Protein AF-A0A8S2S950-F1 (afdb_monomer_lite)

Sequence (241 aa):
LAIDCTYKITTNELPLVVFGTSDLHRHFRPIGVCLISTDESAETFKTLFRGIQVNYFEREWLLKLPFWYEGAAMLTPSTNNGLESKNGKIKQNYTMRQKMPISAFLQTAEHLKAFEWLQEIDKSQIAQLNPFTFVVPSNDPKINVFARVQQLNSADWQSFDEFIRWSSSGHLLNCSRFLPPWFCSCRYGLKEHSCMYAIGLMMMWGTRPVPQLIGKRREIGRPKKIKLALQYDQKTELVVF

Structure (mmCIF, N/CA/C/O backbone):
data_AF-A0A8S2S950-F1
#
_entry.id   AF-A0A8S2S950-F1
#
loop_
_atom_site.group_PDB
_atom_site.id
_atom_site.type_symbol
_atom_site.label_atom_id
_atom_site.label_alt_id
_atom_site.label_comp_id
_atom_site.label_asym_id
_atom_site.label_entity_id
_atom_site.label_seq_id
_atom_site.pdbx_PDB_ins_code
_atom_site.Cartn_x
_atom_site.Cartn_y
_atom_site.Cartn_z
_atom_site.occupancy
_atom_site.B_iso_or_equiv
_atom_site.auth_seq_id
_atom_site.auth_comp_id
_atom_site.auth_asym_id
_atom_site.auth_atom_id
_atom_site.pdbx_PDB_model_num
ATOM 1 N N . LEU A 1 1 ? 24.556 7.947 -27.286 1.00 71.00 1 LEU A N 1
ATOM 2 C CA . LEU A 1 1 ? 24.092 6.722 -26.590 1.00 71.00 1 LEU A CA 1
ATOM 3 C C . LEU A 1 1 ? 23.365 7.152 -25.324 1.00 71.00 1 LEU A C 1
ATOM 5 O O . LEU A 1 1 ? 23.937 7.907 -24.554 1.00 71.00 1 LEU A O 1
ATOM 9 N N . ALA A 1 2 ? 22.118 6.732 -25.139 1.00 77.50 2 ALA A N 1
ATOM 10 C CA . ALA A 1 2 ? 21.328 7.011 -23.945 1.00 77.50 2 ALA A CA 1
ATOM 11 C C . ALA A 1 2 ? 20.944 5.692 -23.269 1.00 77.50 2 ALA A C 1
ATOM 13 O O . ALA A 1 2 ? 20.619 4.714 -23.949 1.00 77.50 2 ALA A O 1
ATOM 14 N N . ILE A 1 3 ? 20.995 5.679 -21.939 1.00 79.69 3 ILE A N 1
ATOM 15 C CA . ILE A 1 3 ? 20.783 4.501 -21.098 1.00 79.69 3 ILE A CA 1
ATOM 16 C C . ILE A 1 3 ? 19.862 4.908 -19.958 1.00 79.69 3 ILE A C 1
ATOM 18 O O . ILE A 1 3 ? 20.089 5.929 -19.313 1.00 79.69 3 ILE A O 1
ATOM 22 N N . ASP A 1 4 ? 18.817 4.124 -19.718 1.00 79.88 4 ASP A N 1
ATOM 23 C CA . ASP A 1 4 ? 17.914 4.338 -18.593 1.00 79.88 4 ASP A CA 1
ATOM 24 C C . ASP A 1 4 ? 17.495 2.999 -17.995 1.00 79.88 4 ASP A C 1
ATOM 26 O O . ASP A 1 4 ? 17.262 2.011 -18.698 1.00 79.88 4 ASP A O 1
ATOM 30 N N . CYS A 1 5 ? 17.374 2.987 -16.673 1.00 77.25 5 CYS A N 1
ATOM 31 C CA . CYS A 1 5 ? 16.941 1.828 -15.916 1.00 77.25 5 CYS A CA 1
ATOM 32 C C . CYS A 1 5 ? 15.471 1.999 -15.551 1.00 77.25 5 CYS A C 1
ATOM 34 O O . CYS A 1 5 ? 15.095 2.853 -14.745 1.00 77.25 5 CYS A O 1
ATOM 36 N N . THR A 1 6 ? 14.623 1.121 -16.078 1.00 72.69 6 THR A N 1
ATOM 37 C CA . THR A 1 6 ? 13.260 0.986 -15.589 1.00 72.69 6 THR A CA 1
ATOM 38 C C . THR A 1 6 ? 13.165 -0.099 -14.526 1.00 72.69 6 THR A C 1
ATOM 40 O O . THR A 1 6 ? 13.326 -1.293 -14.765 1.00 72.69 6 THR A O 1
ATOM 43 N N . TYR A 1 7 ? 12.772 0.340 -13.340 1.00 66.44 7 TYR A N 1
ATOM 44 C CA . TYR A 1 7 ? 12.371 -0.514 -12.233 1.00 66.44 7 TYR A CA 1
ATOM 45 C C . TYR A 1 7 ? 10.875 -0.835 -12.338 1.00 66.44 7 TYR A C 1
ATOM 47 O O . TYR A 1 7 ? 10.104 -0.024 -12.868 1.00 66.44 7 TYR A O 1
ATOM 55 N N . LYS A 1 8 ? 10.445 -1.949 -11.724 1.00 62.59 8 LYS A N 1
ATOM 56 C CA . LYS A 1 8 ? 9.032 -2.376 -11.576 1.00 62.59 8 LYS A CA 1
ATOM 57 C C . LYS A 1 8 ? 8.433 -3.138 -12.773 1.00 62.59 8 LYS A C 1
ATOM 59 O O . LYS A 1 8 ? 7.228 -3.022 -12.999 1.00 62.59 8 LYS A O 1
ATOM 64 N N . ILE A 1 9 ? 9.249 -3.857 -13.549 1.00 61.88 9 ILE A N 1
ATOM 65 C CA . ILE A 1 9 ? 8.762 -4.683 -14.673 1.00 61.88 9 ILE A CA 1
ATOM 66 C C . ILE A 1 9 ? 8.718 -6.172 -14.322 1.00 61.88 9 ILE A C 1
ATOM 68 O O . ILE A 1 9 ? 7.778 -6.857 -14.708 1.00 61.88 9 ILE A O 1
ATOM 72 N N . THR A 1 10 ? 9.692 -6.675 -13.567 1.00 60.75 10 THR A N 1
ATOM 73 C CA . THR A 1 10 ? 9.776 -8.097 -13.218 1.00 60.75 10 THR A CA 1
ATOM 74 C C . THR A 1 10 ? 9.170 -8.375 -11.843 1.00 60.75 10 THR A C 1
ATOM 76 O O . THR A 1 10 ? 9.253 -7.542 -10.939 1.00 60.75 10 THR A O 1
ATOM 79 N N . THR A 1 11 ? 8.594 -9.569 -11.665 1.00 58.97 11 THR A N 1
ATOM 80 C CA . THR A 1 11 ? 8.121 -10.078 -10.360 1.00 58.97 11 THR A CA 1
ATOM 81 C C . THR A 1 11 ? 9.250 -10.188 -9.338 1.00 58.97 11 THR A C 1
ATOM 83 O O . THR A 1 11 ? 9.011 -10.067 -8.144 1.00 58.97 11 THR A O 1
ATOM 86 N N . ASN A 1 12 ? 10.482 -10.368 -9.823 1.00 63.06 12 ASN A N 1
ATOM 87 C CA . ASN A 1 12 ? 11.693 -10.505 -9.015 1.00 63.06 12 ASN A CA 1
ATOM 88 C C . ASN A 1 12 ? 12.392 -9.154 -8.765 1.00 63.06 12 ASN A C 1
ATOM 90 O O . ASN A 1 12 ? 13.517 -9.126 -8.280 1.00 63.06 12 ASN A O 1
ATOM 94 N N . GLU A 1 13 ? 11.758 -8.039 -9.146 1.00 67.19 13 GLU A N 1
ATOM 95 C CA . GLU A 1 13 ? 12.242 -6.664 -8.956 1.00 67.19 13 GLU A CA 1
ATOM 96 C C . GLU A 1 13 ? 13.622 -6.328 -9.557 1.00 67.19 13 GLU A C 1
ATOM 98 O O . GLU A 1 13 ? 14.226 -5.309 -9.205 1.00 67.19 13 GLU A O 1
ATOM 103 N N . LEU A 1 14 ? 14.102 -7.133 -10.507 1.00 74.62 14 LEU A N 1
ATOM 104 C CA . LEU A 1 14 ? 15.340 -6.872 -11.236 1.00 74.62 14 LEU A CA 1
ATOM 105 C C . LEU A 1 14 ? 15.207 -5.603 -12.098 1.00 74.62 14 LEU A C 1
ATOM 107 O O . LEU A 1 14 ? 14.198 -5.460 -12.808 1.00 74.62 14 LEU A O 1
ATOM 111 N N . PRO A 1 15 ? 16.196 -4.688 -12.066 1.00 78.25 15 PRO A N 1
ATOM 112 C CA . PRO A 1 15 ? 16.226 -3.534 -12.955 1.00 78.25 15 PRO A CA 1
ATOM 113 C C . PRO A 1 15 ? 16.291 -3.962 -14.426 1.00 78.25 15 PRO A C 1
ATOM 115 O O . PRO A 1 15 ? 17.126 -4.784 -14.808 1.00 78.25 15 PRO A O 1
ATOM 118 N N . LEU A 1 16 ? 15.420 -3.380 -15.255 1.00 81.94 16 LEU A N 1
ATOM 119 C CA . LEU A 1 16 ? 15.483 -3.504 -16.708 1.00 81.94 16 LEU A CA 1
ATOM 120 C C . LEU A 1 16 ? 16.213 -2.287 -17.272 1.00 81.94 16 LEU A C 1
ATOM 122 O O . LEU A 1 16 ? 15.692 -1.173 -17.219 1.00 81.94 16 LEU A O 1
ATOM 126 N N . VAL A 1 17 ? 17.395 -2.499 -17.831 1.00 84.94 17 VAL A N 1
ATOM 127 C CA . VAL A 1 17 ? 18.147 -1.462 -18.535 1.00 84.94 17 VAL A CA 1
ATOM 128 C C . VAL A 1 17 ? 17.703 -1.445 -19.987 1.00 84.94 17 VAL A C 1
ATOM 130 O O . VAL A 1 17 ? 17.683 -2.482 -20.653 1.00 84.94 17 VAL A O 1
ATOM 133 N N . VAL A 1 18 ? 17.362 -0.261 -20.478 1.00 84.31 18 VAL A N 1
ATOM 134 C CA . VAL A 1 18 ? 17.109 -0.003 -21.893 1.00 84.31 18 VAL A CA 1
ATOM 135 C C . VAL A 1 18 ? 18.159 0.986 -22.363 1.00 84.31 18 VAL A C 1
ATOM 137 O O . VAL A 1 18 ? 18.323 2.051 -21.767 1.00 84.31 18 VAL A O 1
ATOM 140 N N . PHE A 1 19 ? 18.862 0.647 -23.439 1.00 84.88 19 PHE A N 1
ATOM 141 C CA . PHE A 1 19 ? 19.834 1.544 -24.044 1.00 84.88 19 PHE A CA 1
ATOM 142 C C . PHE A 1 19 ? 19.676 1.609 -25.554 1.00 84.88 19 PHE A C 1
ATOM 144 O O . PHE A 1 19 ? 19.232 0.670 -26.221 1.00 84.88 19 PHE A O 1
ATOM 151 N N . GLY A 1 20 ? 20.008 2.767 -26.102 1.00 81.25 20 GLY A N 1
ATOM 152 C CA . GLY A 1 20 ? 19.770 3.075 -27.499 1.00 81.25 20 GLY A CA 1
ATOM 153 C C . GLY A 1 20 ? 20.382 4.401 -27.907 1.00 81.25 20 GLY A C 1
ATOM 154 O O . GLY A 1 20 ? 21.024 5.090 -27.115 1.00 81.25 20 GLY A O 1
ATOM 155 N N . THR A 1 21 ? 20.174 4.775 -29.157 1.00 80.56 21 THR A N 1
ATOM 156 C CA . THR A 1 21 ? 20.588 6.078 -29.672 1.00 80.56 21 THR A CA 1
ATOM 157 C C . THR A 1 21 ? 19.424 6.764 -30.364 1.00 80.56 21 THR A C 1
ATOM 159 O O . THR A 1 21 ? 18.455 6.112 -30.743 1.00 80.56 21 THR A O 1
ATOM 162 N N . SER A 1 22 ? 19.500 8.077 -30.515 1.00 76.94 22 SER A N 1
ATOM 163 C CA . SER A 1 22 ? 18.540 8.830 -31.316 1.00 76.94 22 SER A CA 1
ATOM 164 C C . SER A 1 22 ? 19.133 9.068 -32.698 1.00 76.94 22 SER A C 1
ATOM 166 O O . SER A 1 22 ? 20.322 9.355 -32.814 1.00 76.94 22 SER A O 1
ATOM 168 N N . ASP A 1 23 ? 18.318 8.923 -33.738 1.00 75.12 23 ASP A N 1
ATOM 169 C CA . ASP A 1 23 ? 18.710 9.317 -35.092 1.00 75.12 23 ASP A CA 1
ATOM 170 C C . ASP A 1 23 ? 18.525 10.832 -35.317 1.00 75.12 23 ASP A C 1
ATOM 172 O O . ASP A 1 23 ? 17.990 11.552 -34.467 1.00 75.12 23 ASP A O 1
ATOM 176 N N . LEU A 1 24 ? 18.955 11.320 -36.485 1.00 71.56 24 LEU A N 1
ATOM 177 C CA . LEU A 1 24 ? 18.821 12.726 -36.895 1.00 71.56 24 LEU A CA 1
ATOM 178 C C . LEU A 1 24 ? 17.367 13.227 -36.909 1.00 71.56 24 LEU A C 1
ATOM 180 O O . LEU A 1 24 ? 17.119 14.424 -36.779 1.00 71.56 24 LEU A O 1
ATOM 184 N N . HIS A 1 25 ? 16.395 12.320 -37.028 1.00 75.75 25 HIS A N 1
ATOM 185 C CA . HIS A 1 25 ? 14.967 12.633 -36.987 1.00 75.75 25 HIS A CA 1
ATOM 186 C C . HIS A 1 25 ? 14.394 12.598 -35.564 1.00 75.75 25 HIS A C 1
ATOM 188 O O . HIS A 1 25 ? 13.181 12.684 -35.383 1.00 75.75 25 HIS A O 1
ATOM 194 N N . ARG A 1 26 ? 15.255 12.503 -34.540 1.00 71.75 26 ARG A N 1
ATOM 195 C CA . ARG A 1 26 ? 14.891 12.436 -33.117 1.00 71.75 26 ARG A CA 1
ATOM 196 C C . ARG A 1 26 ? 14.080 11.191 -32.763 1.00 71.75 26 ARG A C 1
ATOM 198 O O . ARG A 1 26 ? 13.385 11.165 -31.745 1.00 71.75 26 ARG A O 1
ATOM 205 N N . HIS A 1 27 ? 14.176 10.133 -33.566 1.00 77.50 27 HIS A N 1
ATOM 206 C CA . HIS A 1 27 ? 13.585 8.853 -33.221 1.00 77.50 27 HIS A CA 1
ATOM 207 C C . HIS A 1 27 ? 14.573 8.036 -32.399 1.00 77.50 27 HIS A C 1
ATOM 209 O O . HIS A 1 27 ? 15.674 7.714 -32.845 1.00 77.50 27 HIS A O 1
ATOM 215 N N . PHE A 1 28 ? 14.152 7.660 -31.192 1.00 81.50 28 PHE A N 1
ATOM 216 C CA . PHE A 1 28 ? 14.935 6.767 -30.353 1.00 81.50 28 PHE A CA 1
ATOM 217 C C . PHE A 1 28 ? 14.901 5.338 -30.903 1.00 81.50 28 PHE A C 1
ATOM 219 O O . PHE A 1 28 ? 13.838 4.715 -31.042 1.00 81.50 28 PHE A O 1
ATOM 226 N N . ARG A 1 29 ? 16.088 4.812 -31.182 1.00 81.75 29 ARG A N 1
ATOM 227 C CA . ARG A 1 29 ? 16.353 3.469 -31.669 1.00 81.75 29 ARG A CA 1
ATOM 228 C C . ARG A 1 29 ? 16.953 2.628 -30.537 1.00 81.75 29 ARG A C 1
ATOM 230 O O . ARG A 1 29 ? 18.084 2.892 -30.124 1.00 81.75 29 ARG A O 1
ATOM 237 N N . PRO A 1 30 ? 16.218 1.633 -30.012 1.00 81.38 30 PRO A N 1
ATOM 238 C CA . PRO A 1 30 ? 16.766 0.743 -29.000 1.00 81.38 30 PRO A CA 1
ATOM 239 C C . PRO A 1 30 ? 17.873 -0.113 -29.621 1.00 81.38 30 PRO A C 1
ATOM 241 O O . PRO A 1 30 ? 17.676 -0.715 -30.675 1.00 81.38 30 PRO A O 1
ATOM 244 N N . ILE A 1 31 ? 19.021 -0.158 -28.953 1.00 80.69 31 ILE A N 1
ATOM 245 C CA . ILE A 1 31 ? 20.149 -1.022 -29.314 1.00 80.69 31 ILE A CA 1
ATOM 246 C C . ILE A 1 31 ? 20.058 -2.324 -28.516 1.00 80.69 31 ILE A C 1
ATOM 248 O O . ILE A 1 31 ? 20.340 -3.393 -29.049 1.00 80.69 31 ILE A O 1
ATOM 252 N N . GLY A 1 32 ? 19.613 -2.251 -27.260 1.00 76.88 32 GLY A N 1
ATOM 253 C CA . GLY A 1 32 ? 19.475 -3.423 -26.411 1.00 76.88 32 GLY A CA 1
ATOM 254 C C . GLY A 1 32 ? 18.600 -3.193 -25.188 1.00 76.88 32 GLY A C 1
ATOM 255 O O . GLY A 1 32 ? 18.314 -2.063 -24.780 1.00 76.88 32 GLY A O 1
ATOM 256 N N . VAL A 1 33 ? 18.162 -4.313 -24.620 1.00 81.38 33 VAL A N 1
ATOM 257 C CA . VAL A 1 33 ? 17.427 -4.390 -23.360 1.00 81.38 33 VAL A CA 1
ATOM 258 C C . VAL A 1 33 ? 18.011 -5.545 -22.558 1.00 81.38 33 VAL A C 1
ATOM 260 O O . VAL A 1 33 ? 18.193 -6.634 -23.100 1.00 81.38 33 VAL 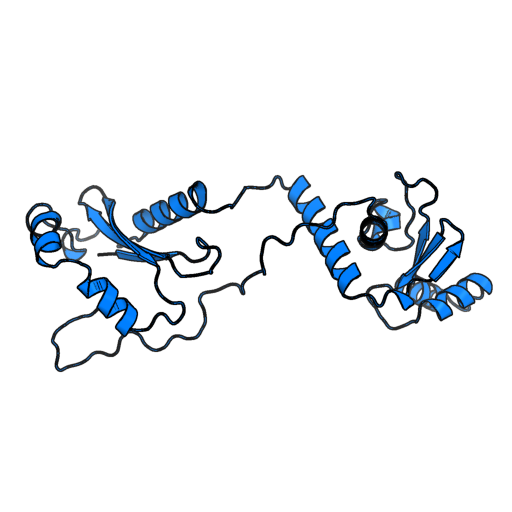A O 1
ATOM 263 N N . CYS A 1 34 ? 18.288 -5.335 -21.276 1.00 82.19 34 CYS A N 1
ATOM 264 C CA . CYS A 1 34 ? 18.803 -6.390 -20.408 1.00 82.19 34 CYS A CA 1
ATOM 265 C C . CYS A 1 34 ? 18.303 -6.248 -18.973 1.00 82.19 34 CYS A C 1
ATOM 267 O O . CYS A 1 34 ? 18.043 -5.148 -18.486 1.00 82.19 34 CYS A O 1
ATOM 269 N N . LEU A 1 35 ? 18.197 -7.381 -18.285 1.00 80.44 35 LEU A N 1
ATOM 270 C CA . LEU A 1 35 ? 17.989 -7.420 -16.845 1.00 80.44 35 LEU A CA 1
ATOM 271 C C . LEU A 1 35 ? 19.351 -7.439 -16.161 1.00 80.44 35 LEU A C 1
ATOM 273 O O . LEU A 1 35 ? 20.212 -8.232 -16.538 1.00 80.44 35 LEU A O 1
ATOM 277 N N . ILE A 1 36 ? 19.532 -6.579 -15.167 1.00 79.75 36 ILE A N 1
ATOM 278 C CA . ILE A 1 36 ? 20.748 -6.550 -14.352 1.00 79.75 36 ILE A CA 1
ATOM 279 C C . ILE A 1 36 ? 20.436 -6.938 -12.909 1.00 79.75 36 ILE A C 1
ATOM 281 O O . ILE A 1 36 ? 19.277 -6.956 -12.489 1.00 79.75 36 ILE A O 1
ATOM 285 N N . SER A 1 37 ? 21.469 -7.279 -12.148 1.00 76.31 37 SER A N 1
ATOM 286 C CA . SER A 1 37 ? 21.355 -7.509 -10.712 1.00 76.31 37 SER A CA 1
ATOM 287 C C . SER A 1 37 ? 21.052 -6.207 -9.962 1.00 76.31 37 SER A C 1
ATOM 289 O O . SER A 1 37 ? 21.338 -5.099 -10.418 1.00 76.31 37 SER A O 1
ATOM 291 N N . THR A 1 38 ? 20.432 -6.331 -8.787 1.00 71.06 38 THR A N 1
ATOM 292 C CA . THR A 1 38 ? 19.960 -5.190 -7.981 1.00 71.06 38 THR A CA 1
ATOM 293 C C . THR A 1 38 ? 21.075 -4.353 -7.351 1.00 71.06 38 THR A C 1
ATOM 295 O O . THR A 1 38 ? 20.791 -3.302 -6.783 1.00 71.06 38 THR A O 1
ATOM 298 N N . ASP A 1 39 ? 22.318 -4.833 -7.373 1.00 73.88 39 ASP A N 1
ATOM 299 C CA . ASP A 1 39 ? 23.489 -4.145 -6.825 1.00 73.88 39 ASP A CA 1
ATOM 300 C C . ASP A 1 39 ? 24.042 -3.055 -7.755 1.00 73.88 39 ASP A C 1
ATOM 302 O O . AS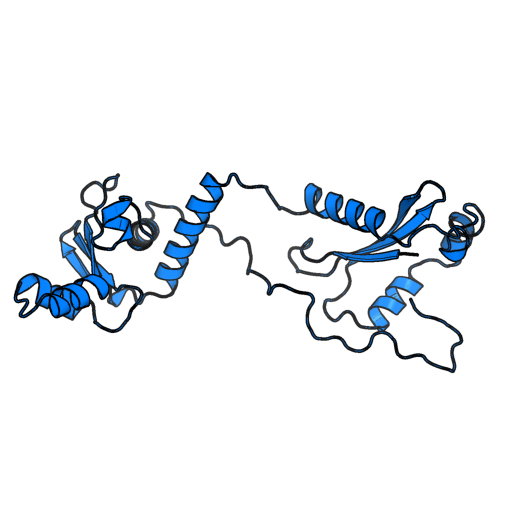P A 1 39 ? 24.827 -2.236 -7.281 1.00 73.88 39 ASP A O 1
ATOM 306 N N . GLU A 1 40 ? 23.633 -3.034 -9.034 1.00 74.44 40 GLU A N 1
ATOM 307 C CA . GLU A 1 40 ? 24.014 -2.023 -10.038 1.00 74.44 40 GLU A CA 1
ATOM 308 C C . GLU A 1 40 ? 25.522 -1.707 -10.034 1.00 74.44 40 GLU A C 1
ATOM 310 O O . GLU A 1 40 ? 25.949 -0.558 -10.161 1.00 74.44 40 GLU A O 1
ATOM 315 N N . SER A 1 41 ? 26.353 -2.733 -9.841 1.00 79.12 41 SER A N 1
ATOM 316 C CA . SER A 1 41 ? 27.798 -2.560 -9.730 1.00 79.12 41 SER A CA 1
ATOM 317 C C . SER A 1 41 ? 28.435 -2.188 -11.070 1.00 79.12 41 SER A C 1
ATOM 319 O O . SER A 1 41 ? 27.962 -2.577 -12.138 1.00 79.12 41 SER A O 1
ATOM 321 N N . ALA A 1 42 ? 29.568 -1.480 -11.023 1.00 76.31 42 ALA A N 1
ATOM 322 C CA . ALA A 1 42 ? 30.322 -1.117 -12.225 1.00 76.31 42 ALA A CA 1
ATOM 323 C C . ALA A 1 42 ? 30.686 -2.344 -13.087 1.00 76.31 42 ALA A C 1
ATOM 325 O O . ALA A 1 42 ? 30.672 -2.258 -14.310 1.00 76.31 42 ALA A O 1
ATOM 326 N N . GLU A 1 43 ? 30.952 -3.504 -12.476 1.00 76.88 43 GLU A N 1
ATOM 327 C CA . GLU A 1 43 ? 31.235 -4.745 -13.212 1.00 76.88 43 GLU A CA 1
ATOM 328 C C . GLU A 1 43 ? 30.013 -5.276 -13.978 1.00 76.88 43 GLU A C 1
ATOM 330 O O . GLU A 1 43 ? 30.145 -5.816 -15.079 1.00 76.88 43 GLU A O 1
ATOM 335 N N . THR A 1 44 ? 28.810 -5.055 -13.443 1.00 77.38 44 THR A N 1
ATOM 336 C CA . THR A 1 44 ? 27.552 -5.409 -14.110 1.00 77.38 44 THR A CA 1
ATOM 337 C C . THR A 1 44 ? 27.370 -4.587 -15.384 1.00 77.38 44 THR A C 1
ATOM 339 O O . THR A 1 44 ? 27.097 -5.143 -16.449 1.00 77.38 44 THR A O 1
ATOM 342 N N . PHE A 1 45 ? 27.613 -3.275 -15.310 1.00 77.94 45 PHE A N 1
ATOM 343 C CA . PHE A 1 45 ? 27.585 -2.406 -16.488 1.00 77.94 45 PHE A CA 1
ATOM 344 C C . PHE A 1 45 ? 28.722 -2.720 -17.466 1.00 77.94 45 PHE A C 1
ATOM 346 O O . PHE A 1 45 ? 28.478 -2.801 -18.666 1.00 77.94 45 PHE A O 1
ATOM 353 N N . LYS A 1 46 ? 29.942 -3.007 -16.993 1.00 78.31 46 LYS A N 1
ATOM 354 C CA . LYS A 1 46 ? 31.045 -3.462 -17.862 1.00 78.31 46 LYS A CA 1
ATOM 355 C C . LYS A 1 46 ? 30.680 -4.726 -18.634 1.00 78.31 46 LYS A C 1
ATOM 357 O O . LYS A 1 46 ? 30.962 -4.815 -19.825 1.00 78.31 46 LYS A O 1
ATOM 362 N N . THR A 1 47 ? 30.037 -5.689 -17.981 1.00 78.62 47 THR A N 1
ATOM 363 C CA . THR A 1 47 ? 29.575 -6.924 -18.629 1.00 78.62 47 THR A CA 1
ATOM 364 C C . THR A 1 47 ? 28.490 -6.639 -19.666 1.00 78.62 47 THR A C 1
ATOM 366 O O . THR A 1 47 ? 28.559 -7.159 -20.778 1.00 78.62 47 THR A O 1
ATOM 369 N N . LEU A 1 48 ? 27.539 -5.757 -19.347 1.00 77.88 48 LEU A N 1
ATOM 370 C CA . LEU A 1 48 ? 26.521 -5.280 -20.287 1.00 77.88 48 LEU A CA 1
ATOM 371 C C . LEU A 1 48 ? 27.164 -4.657 -21.531 1.00 77.88 48 LEU A C 1
ATOM 373 O O . LEU A 1 48 ? 26.831 -5.045 -22.650 1.00 77.88 48 LEU A O 1
ATOM 377 N N . PHE A 1 49 ? 28.122 -3.747 -21.349 1.00 74.31 49 PHE A N 1
ATOM 378 C CA . PHE A 1 49 ? 28.809 -3.086 -22.457 1.00 74.31 49 PHE A CA 1
ATOM 379 C C . PHE A 1 49 ? 29.698 -4.037 -23.260 1.00 74.31 49 PHE A C 1
ATOM 381 O O . PHE A 1 49 ? 29.738 -3.921 -24.479 1.00 74.31 49 PHE A O 1
ATOM 388 N N . ARG A 1 50 ? 30.341 -5.028 -22.627 1.00 75.44 50 ARG A N 1
ATOM 389 C CA . ARG A 1 50 ? 31.046 -6.112 -23.341 1.00 75.44 50 ARG A CA 1
ATOM 390 C C . ARG A 1 50 ? 30.103 -6.941 -24.215 1.00 75.44 50 ARG A C 1
ATOM 392 O O . ARG A 1 50 ? 30.521 -7.444 -25.252 1.00 75.44 50 ARG A O 1
ATOM 399 N N . GLY A 1 51 ? 28.845 -7.089 -23.797 1.00 70.69 51 GLY A N 1
ATOM 400 C CA . GLY A 1 51 ? 27.805 -7.761 -24.574 1.00 70.69 51 GLY A CA 1
ATOM 401 C C . GLY A 1 51 ? 27.375 -6.987 -25.823 1.00 70.69 51 GLY A C 1
ATOM 402 O O . GLY A 1 51 ? 26.855 -7.588 -26.764 1.00 70.69 51 GLY A O 1
ATOM 403 N N . ILE A 1 52 ? 27.626 -5.674 -25.876 1.00 72.69 52 ILE A N 1
ATOM 404 C CA . ILE A 1 52 ? 27.492 -4.900 -27.108 1.00 72.69 52 ILE A CA 1
ATOM 405 C C . ILE A 1 52 ? 28.653 -5.308 -28.009 1.00 72.69 52 ILE A C 1
ATOM 407 O O . ILE A 1 52 ? 29.789 -4.879 -27.822 1.00 72.69 52 ILE A O 1
ATOM 411 N N . GLN A 1 53 ? 28.374 -6.161 -28.994 1.00 70.94 53 GLN A N 1
ATOM 412 C CA . GLN A 1 53 ? 29.372 -6.530 -29.989 1.00 70.94 53 GLN A CA 1
ATOM 413 C C . GLN A 1 53 ? 29.843 -5.267 -30.712 1.00 70.94 53 GLN A C 1
ATOM 415 O O . GLN A 1 53 ? 29.114 -4.718 -31.539 1.00 70.94 53 GLN A O 1
ATOM 420 N N . VAL A 1 54 ? 31.063 -4.821 -30.406 1.00 68.94 54 VAL A N 1
ATOM 421 C CA . VAL A 1 54 ? 31.657 -3.591 -30.953 1.00 68.94 54 VAL A CA 1
ATOM 422 C C . VAL A 1 54 ? 31.593 -3.595 -32.478 1.00 68.94 54 VAL A C 1
ATOM 424 O O . VAL A 1 54 ? 31.144 -2.621 -33.066 1.00 68.94 54 VAL A O 1
ATOM 427 N N . ASN A 1 55 ? 31.882 -4.737 -33.107 1.00 70.38 55 ASN A N 1
ATOM 428 C CA . ASN A 1 55 ? 31.817 -4.898 -34.562 1.00 70.38 55 ASN A CA 1
ATOM 429 C C . ASN A 1 55 ? 30.396 -4.738 -35.129 1.00 70.38 55 ASN A C 1
ATOM 431 O O . ASN A 1 55 ? 30.219 -4.203 -36.220 1.00 70.38 55 ASN A O 1
ATOM 435 N N . TYR A 1 56 ? 29.367 -5.209 -34.417 1.00 73.94 56 TYR A N 1
ATOM 436 C CA . TYR A 1 56 ? 27.976 -4.996 -34.828 1.00 73.94 56 TYR A CA 1
ATOM 437 C C . TYR A 1 56 ? 27.583 -3.531 -34.642 1.00 73.94 56 TYR A C 1
ATOM 439 O O . TYR A 1 56 ? 26.979 -2.934 -35.531 1.00 73.94 56 TYR A O 1
ATOM 447 N N . PHE A 1 57 ? 27.957 -2.940 -33.504 1.00 74.12 57 PHE A N 1
ATOM 448 C CA . PHE A 1 57 ? 27.668 -1.542 -33.219 1.00 74.12 57 PHE A CA 1
ATOM 449 C C . PHE A 1 57 ? 28.325 -0.613 -34.244 1.00 74.12 57 PHE A C 1
ATOM 451 O O . PHE A 1 57 ? 27.668 0.258 -34.804 1.00 74.12 57 PHE A O 1
ATOM 458 N N . GLU A 1 58 ? 29.589 -0.856 -34.564 1.00 73.25 58 GLU A N 1
ATOM 459 C CA . GLU A 1 58 ? 30.319 -0.139 -35.598 1.00 73.25 58 GLU A CA 1
ATOM 460 C C . GLU A 1 58 ? 29.639 -0.269 -36.962 1.00 73.25 58 GLU A C 1
ATOM 462 O O . GLU A 1 58 ? 29.284 0.736 -37.577 1.00 73.25 58 GLU A O 1
ATOM 467 N N . ARG A 1 59 ? 29.366 -1.499 -37.409 1.00 77.19 59 ARG A N 1
ATOM 468 C CA . ARG A 1 59 ? 28.764 -1.739 -38.727 1.00 77.19 59 ARG A CA 1
ATOM 469 C C . ARG A 1 59 ? 27.373 -1.144 -38.887 1.00 77.19 59 ARG A C 1
ATOM 471 O O . ARG A 1 59 ? 27.060 -0.638 -39.960 1.00 77.19 59 ARG A O 1
ATOM 478 N N . GLU A 1 60 ? 26.529 -1.236 -37.867 1.00 75.94 60 GLU A N 1
ATOM 479 C CA . GLU A 1 60 ? 25.126 -0.829 -37.975 1.00 75.94 60 GLU A CA 1
ATOM 480 C C . GLU A 1 60 ? 24.883 0.616 -37.545 1.00 75.94 60 GLU A C 1
ATOM 482 O O . GLU A 1 60 ? 24.012 1.276 -38.105 1.00 75.94 60 GLU A O 1
ATOM 487 N N . TRP A 1 61 ? 25.646 1.127 -36.578 1.00 71.75 61 TRP A N 1
ATOM 488 C CA . TRP A 1 61 ? 25.380 2.430 -35.967 1.00 71.75 61 TRP A CA 1
ATOM 489 C C . TRP A 1 61 ? 26.459 3.465 -36.252 1.00 71.75 61 TRP A C 1
ATOM 491 O O . TRP A 1 61 ? 26.106 4.624 -36.424 1.00 71.75 61 TRP A O 1
ATOM 501 N N . LEU A 1 62 ? 27.741 3.093 -36.350 1.00 72.44 62 LEU A N 1
ATOM 502 C CA . LEU A 1 62 ? 28.788 4.061 -36.709 1.00 72.44 62 LEU A CA 1
ATOM 503 C C . LEU A 1 62 ? 28.851 4.284 -38.223 1.00 72.44 62 LEU A C 1
ATOM 505 O O . LEU A 1 62 ? 28.896 5.426 -38.673 1.00 72.44 62 LEU A O 1
ATOM 509 N N . LEU A 1 63 ? 28.827 3.200 -39.007 1.00 77.31 63 LEU A N 1
ATOM 510 C CA . LEU A 1 63 ? 29.034 3.263 -40.457 1.00 77.31 63 LEU A CA 1
ATOM 511 C C . LEU A 1 63 ? 27.758 3.594 -41.242 1.00 77.31 63 LEU A C 1
ATOM 513 O O . LEU A 1 63 ? 27.821 4.351 -42.207 1.00 77.31 63 LEU A O 1
ATOM 517 N N . LYS A 1 64 ? 26.595 3.048 -40.855 1.00 77.56 64 LYS A N 1
ATOM 518 C CA . LYS A 1 64 ? 25.326 3.301 -41.572 1.00 77.56 64 LYS A CA 1
ATOM 519 C C . LYS A 1 64 ? 24.586 4.549 -41.095 1.00 77.56 64 LYS A C 1
ATOM 521 O O . LYS A 1 64 ? 23.788 5.098 -41.850 1.00 77.56 64 LYS A O 1
ATOM 526 N N . LEU A 1 65 ? 24.807 4.970 -39.850 1.00 70.56 65 LEU A N 1
ATOM 527 C CA . LEU A 1 65 ? 24.096 6.080 -39.214 1.00 70.56 65 LEU A CA 1
ATOM 528 C C . LEU A 1 65 ? 25.102 7.136 -38.729 1.00 70.56 65 LEU A C 1
ATOM 530 O O . LEU A 1 65 ? 25.382 7.229 -37.531 1.00 70.56 65 LEU A O 1
ATOM 534 N N . PRO A 1 66 ? 25.665 7.949 -39.644 1.00 66.88 66 PRO A N 1
ATOM 535 C CA . PRO A 1 66 ? 26.528 9.051 -39.239 1.00 66.88 66 PRO A CA 1
ATOM 536 C C . PRO A 1 66 ? 25.756 10.005 -38.315 1.00 66.88 66 PRO A C 1
ATOM 538 O O . PRO A 1 66 ? 24.530 10.095 -38.392 1.00 66.88 66 PRO A O 1
ATOM 541 N N . PHE A 1 67 ? 26.480 10.730 -37.454 1.00 72.31 67 PHE A N 1
ATOM 542 C CA . PHE A 1 67 ? 25.918 11.744 -36.543 1.00 72.31 67 PHE A CA 1
ATOM 543 C C . PHE A 1 67 ? 25.116 11.203 -35.341 1.00 72.31 67 PHE A C 1
ATOM 545 O O . PHE A 1 67 ? 24.242 11.876 -34.804 1.00 72.31 67 PHE A O 1
ATOM 552 N N . TRP A 1 68 ? 25.444 10.000 -34.868 1.00 66.50 68 TRP A N 1
ATOM 553 C CA . TRP A 1 68 ? 24.828 9.363 -33.692 1.00 66.50 68 TRP A CA 1
ATOM 554 C C . TRP A 1 68 ? 25.219 9.987 -32.329 1.00 66.50 68 TRP A C 1
ATOM 556 O O . TRP A 1 68 ? 24.701 9.563 -31.290 1.00 66.50 68 TRP A O 1
ATOM 566 N N . TYR A 1 69 ? 26.156 10.941 -32.305 1.00 70.19 69 TYR A N 1
ATOM 567 C CA . TYR A 1 69 ? 26.655 11.602 -31.094 1.00 70.19 69 TYR A CA 1
ATOM 568 C C . TYR A 1 69 ? 26.071 13.011 -30.940 1.00 70.19 69 TYR A C 1
ATOM 570 O O . TYR A 1 69 ? 25.768 13.687 -31.919 1.00 70.19 69 TYR A O 1
ATOM 578 N N . GLU A 1 70 ? 25.942 13.475 -29.697 1.00 66.50 70 GLU A N 1
ATOM 579 C CA . GLU A 1 70 ? 25.228 14.716 -29.366 1.00 66.50 70 GLU A CA 1
ATOM 580 C C . GLU A 1 70 ? 25.810 15.956 -30.063 1.00 66.50 70 GLU A C 1
ATOM 582 O O . GLU A 1 70 ? 25.071 16.783 -30.594 1.00 66.50 70 GLU A O 1
ATOM 587 N N . GLY A 1 71 ? 27.140 16.032 -30.158 1.00 71.50 71 GLY A N 1
ATOM 588 C CA . GLY A 1 71 ? 27.842 17.127 -30.833 1.00 71.50 71 GLY A CA 1
ATOM 589 C C . GLY A 1 71 ? 27.552 17.253 -32.333 1.00 71.50 71 GLY A C 1
ATOM 590 O O . GLY A 1 71 ? 27.861 18.287 -32.920 1.00 71.50 71 GLY A O 1
ATOM 591 N N . ALA A 1 72 ? 26.946 16.246 -32.965 1.00 74.62 72 ALA A N 1
ATOM 592 C CA . ALA A 1 72 ? 26.545 16.333 -34.362 1.00 74.62 72 ALA A CA 1
ATOM 593 C C . ALA A 1 72 ? 25.278 17.177 -34.583 1.00 74.62 72 ALA A C 1
ATOM 595 O O . ALA A 1 72 ? 25.034 17.637 -35.696 1.00 74.62 72 ALA A O 1
ATOM 596 N N . ALA A 1 73 ? 24.487 17.412 -33.532 1.00 71.25 73 ALA A N 1
ATOM 597 C CA . ALA A 1 73 ? 23.281 18.233 -33.567 1.00 71.25 73 ALA A CA 1
ATOM 598 C C . ALA A 1 73 ? 23.467 19.496 -32.709 1.00 71.25 73 ALA A C 1
ATOM 600 O O . ALA A 1 73 ? 22.769 19.697 -31.712 1.00 71.25 73 ALA A O 1
ATOM 601 N N . MET A 1 74 ? 24.418 20.357 -33.095 1.00 73.25 74 MET A N 1
ATOM 602 C CA . MET A 1 74 ? 24.666 21.624 -32.395 1.00 73.25 74 MET A CA 1
ATOM 603 C C . MET A 1 74 ? 23.373 22.438 -32.240 1.00 73.25 74 MET A C 1
ATOM 605 O O . MET A 1 74 ? 22.541 22.480 -33.145 1.00 73.25 74 MET A O 1
ATOM 609 N N . LEU A 1 75 ? 23.215 23.088 -31.082 1.00 76.69 75 LEU A N 1
ATOM 610 C CA . LEU A 1 75 ? 22.040 23.892 -30.700 1.00 76.69 75 LEU A CA 1
ATOM 611 C C . LEU A 1 75 ? 20.743 23.095 -30.470 1.00 76.69 75 LEU A C 1
ATOM 613 O O . LEU A 1 75 ? 19.698 23.687 -30.197 1.00 76.69 75 LEU A O 1
ATOM 617 N N . THR A 1 76 ? 20.787 21.764 -30.537 1.00 67.94 76 THR A N 1
ATOM 618 C CA . THR A 1 76 ? 19.657 20.919 -30.135 1.00 67.94 76 THR A CA 1
ATOM 619 C C . THR A 1 76 ? 19.802 20.544 -28.659 1.00 67.94 76 THR A C 1
ATOM 621 O O . THR A 1 76 ? 20.884 20.128 -28.250 1.00 67.94 76 THR A O 1
ATOM 624 N N . PRO A 1 77 ? 18.745 20.663 -27.833 1.00 70.75 77 PRO A N 1
ATOM 625 C CA . PRO A 1 77 ? 18.819 20.236 -26.443 1.00 70.75 77 PRO A CA 1
ATOM 626 C C . PRO A 1 77 ? 18.985 18.715 -26.358 1.00 70.75 77 PRO A C 1
ATOM 628 O O . PRO A 1 77 ? 18.249 17.964 -27.006 1.00 70.75 77 PRO A O 1
ATOM 631 N N . SER A 1 78 ? 19.911 18.263 -25.514 1.00 72.56 78 SER A N 1
ATOM 632 C CA . SER A 1 78 ? 19.988 16.860 -25.110 1.00 72.56 78 SER A CA 1
ATOM 633 C C . SER A 1 78 ? 18.720 16.502 -24.345 1.00 72.56 78 SER A C 1
ATOM 635 O O . SER A 1 78 ? 18.439 17.075 -23.292 1.00 72.56 78 SER A O 1
ATOM 637 N N . THR A 1 79 ? 17.908 15.595 -24.890 1.00 73.19 79 THR A N 1
ATOM 638 C CA . THR A 1 79 ? 16.684 15.136 -24.221 1.00 73.19 79 THR A CA 1
ATOM 639 C C . THR A 1 79 ? 16.630 13.619 -24.195 1.00 73.19 79 THR A C 1
ATOM 641 O O . THR A 1 79 ? 16.950 12.939 -25.171 1.00 73.19 79 THR A O 1
ATOM 644 N N . ASN A 1 80 ? 16.167 13.076 -23.077 1.00 77.12 80 ASN A N 1
ATOM 645 C CA . ASN A 1 80 ? 15.916 11.651 -22.886 1.00 77.12 80 ASN A CA 1
ATOM 646 C C . ASN A 1 80 ? 14.475 11.248 -23.270 1.00 77.12 80 ASN A C 1
ATOM 648 O O . ASN A 1 80 ? 14.110 10.082 -23.134 1.00 77.12 80 ASN A O 1
ATOM 652 N N . ASN A 1 81 ? 13.668 12.175 -23.800 1.00 81.12 81 ASN A N 1
ATOM 653 C CA . ASN A 1 81 ? 12.239 11.997 -24.088 1.00 81.12 81 ASN A CA 1
ATOM 654 C C . ASN A 1 81 ? 11.920 10.723 -24.891 1.00 81.12 81 ASN A C 1
ATOM 656 O O . ASN A 1 81 ? 10.931 10.038 -24.626 1.00 81.12 81 ASN A O 1
ATOM 660 N N . GLY A 1 82 ? 12.750 10.384 -25.883 1.00 79.38 82 GLY A N 1
ATOM 661 C CA . GLY A 1 82 ? 12.552 9.184 -26.701 1.00 79.38 82 GLY A CA 1
ATOM 662 C C . GLY A 1 82 ? 12.740 7.880 -25.914 1.00 79.38 82 GLY A C 1
ATOM 663 O O . GLY A 1 82 ? 11.960 6.937 -26.074 1.00 79.38 82 GLY A O 1
ATOM 664 N N . LEU A 1 83 ? 13.726 7.855 -25.017 1.00 81.19 83 LEU A N 1
ATOM 665 C CA . LEU A 1 83 ? 13.993 6.745 -24.106 1.00 81.19 83 LEU A CA 1
ATOM 666 C C . LEU A 1 83 ? 12.903 6.642 -23.030 1.00 81.19 83 LEU A C 1
ATOM 668 O O . LEU A 1 83 ? 12.360 5.559 -22.806 1.00 81.19 83 LEU A O 1
ATOM 672 N N . GLU A 1 84 ? 12.488 7.770 -22.449 1.00 80.00 84 GLU A N 1
ATOM 673 C CA . GLU A 1 84 ? 11.378 7.826 -21.491 1.00 80.00 84 GLU A CA 1
ATOM 674 C C . GLU A 1 84 ? 10.059 7.347 -22.108 1.00 80.00 84 GLU A C 1
ATOM 676 O O . GLU A 1 84 ? 9.331 6.568 -21.491 1.00 80.00 84 GLU A O 1
ATOM 681 N N . SER A 1 85 ? 9.770 7.744 -23.351 1.00 82.94 85 SER A N 1
ATOM 682 C CA . SER A 1 85 ? 8.585 7.305 -24.094 1.00 82.94 85 SER A CA 1
ATOM 683 C C . SER A 1 85 ? 8.587 5.790 -24.327 1.00 82.94 85 SER A C 1
ATOM 685 O O . SER A 1 85 ? 7.566 5.124 -24.117 1.00 82.94 85 SER A O 1
ATOM 687 N N . LYS A 1 86 ? 9.736 5.203 -24.697 1.00 82.56 86 LYS A N 1
ATOM 688 C CA . LYS A 1 86 ? 9.872 3.742 -24.825 1.00 82.56 86 LYS A CA 1
ATOM 689 C C . LYS A 1 86 ? 9.708 3.036 -23.487 1.00 82.56 86 LYS A C 1
ATOM 691 O O . LYS A 1 86 ? 8.936 2.080 -23.418 1.00 82.56 86 LYS A O 1
ATOM 696 N N . ASN A 1 87 ? 10.327 3.542 -22.425 1.00 81.19 87 ASN A N 1
ATOM 697 C CA . ASN A 1 87 ? 10.129 3.026 -21.073 1.00 81.19 87 ASN A CA 1
ATOM 698 C C . ASN A 1 87 ? 8.663 3.136 -20.634 1.00 81.19 87 ASN A C 1
ATOM 700 O O . ASN A 1 87 ? 8.140 2.227 -19.991 1.00 81.19 87 ASN A O 1
ATOM 704 N N . GLY A 1 88 ? 7.964 4.198 -21.032 1.00 79.69 88 GLY A N 1
ATOM 705 C CA . GLY A 1 88 ? 6.525 4.368 -20.851 1.00 79.69 88 GLY A CA 1
ATOM 706 C C . GLY A 1 88 ? 5.709 3.277 -21.544 1.00 79.69 88 GLY A C 1
ATOM 707 O O . GLY A 1 88 ? 4.880 2.644 -20.895 1.00 79.69 88 GLY A O 1
ATOM 708 N N . LYS A 1 89 ? 5.982 2.995 -22.825 1.00 83.31 89 LYS A N 1
ATOM 709 C CA . LYS A 1 89 ? 5.325 1.905 -23.573 1.00 83.31 89 LYS A CA 1
ATOM 710 C C . LYS A 1 89 ? 5.608 0.535 -22.964 1.00 83.31 89 LYS A C 1
ATOM 712 O O . LYS A 1 89 ? 4.697 -0.280 -22.869 1.00 83.31 89 LYS A O 1
ATOM 717 N N . ILE A 1 90 ? 6.838 0.294 -22.503 1.00 78.06 90 ILE A N 1
ATOM 718 C CA . ILE A 1 90 ? 7.180 -0.959 -21.823 1.00 78.06 90 ILE A CA 1
ATOM 719 C C . ILE A 1 90 ? 6.365 -1.097 -20.533 1.00 78.06 90 ILE A C 1
ATOM 721 O O . ILE A 1 90 ? 5.744 -2.130 -20.298 1.00 78.06 90 ILE A O 1
ATOM 725 N N . LYS A 1 91 ? 6.295 -0.027 -19.733 1.00 75.06 91 LYS A N 1
ATOM 726 C CA . LYS A 1 91 ? 5.475 0.018 -18.516 1.00 75.06 91 LYS A CA 1
ATOM 727 C C . LYS A 1 91 ? 3.992 -0.215 -18.822 1.00 75.06 91 LYS A C 1
ATOM 729 O O . LYS A 1 91 ? 3.341 -0.942 -18.090 1.00 75.06 91 LYS A O 1
ATOM 734 N N . GLN A 1 92 ? 3.447 0.376 -19.878 1.00 73.50 92 GLN A N 1
ATOM 735 C CA . GLN A 1 92 ? 2.026 0.231 -20.215 1.00 73.50 92 GLN A CA 1
ATOM 736 C C . GLN A 1 92 ? 1.672 -1.168 -20.730 1.00 73.50 92 GLN A C 1
ATOM 738 O O . GLN A 1 92 ? 0.639 -1.702 -20.346 1.00 73.50 92 GLN A O 1
ATOM 743 N N . ASN A 1 93 ? 2.525 -1.753 -21.572 1.00 77.75 93 ASN A N 1
ATOM 744 C CA . ASN A 1 93 ? 2.192 -2.983 -22.293 1.00 77.75 93 ASN A CA 1
ATOM 745 C C . ASN A 1 93 ? 2.673 -4.254 -21.586 1.00 77.75 93 ASN A C 1
ATOM 747 O O . ASN A 1 93 ? 2.090 -5.314 -21.783 1.00 77.75 93 ASN A O 1
ATOM 751 N N . TYR A 1 94 ? 3.742 -4.163 -20.790 1.00 71.56 94 TYR A N 1
ATOM 752 C CA . TYR A 1 94 ? 4.426 -5.329 -20.219 1.00 71.56 94 TYR A CA 1
ATOM 753 C C . TYR A 1 94 ? 4.530 -5.291 -18.696 1.00 71.56 94 TYR A C 1
ATOM 755 O O . TYR A 1 94 ? 5.201 -6.132 -18.104 1.00 71.56 94 TYR A O 1
ATOM 763 N N . THR A 1 95 ? 3.868 -4.339 -18.038 1.00 64.62 95 THR A N 1
ATOM 764 C CA . THR A 1 95 ? 3.644 -4.432 -16.592 1.00 64.62 95 THR A CA 1
ATOM 765 C C . THR A 1 95 ? 2.165 -4.623 -16.342 1.00 64.62 95 THR A C 1
ATOM 767 O O . THR A 1 95 ? 1.342 -4.045 -17.046 1.00 64.62 95 THR A O 1
ATOM 770 N N . MET A 1 96 ? 1.811 -5.396 -15.314 1.00 59.69 96 MET A N 1
ATOM 771 C CA . MET A 1 96 ? 0.419 -5.578 -14.877 1.00 59.69 96 MET A CA 1
ATOM 772 C C . MET A 1 96 ? -0.165 -4.304 -14.225 1.00 59.69 96 MET A C 1
ATOM 774 O O . MET A 1 96 ? -0.957 -4.369 -13.289 1.00 59.69 96 MET A O 1
ATOM 778 N N . ARG A 1 97 ? 0.246 -3.113 -14.681 1.00 63.41 97 ARG A N 1
ATOM 779 C CA . ARG A 1 97 ? -0.286 -1.828 -14.233 1.00 63.41 97 ARG A CA 1
ATOM 780 C C . ARG A 1 97 ? -1.568 -1.529 -14.984 1.00 63.41 97 ARG A C 1
ATOM 782 O O . ARG A 1 97 ? -1.545 -1.086 -16.127 1.00 63.41 97 ARG A O 1
ATOM 789 N N . GLN A 1 98 ? -2.684 -1.698 -14.298 1.00 62.66 98 GLN A N 1
ATOM 790 C CA . GLN A 1 98 ? -3.977 -1.252 -14.789 1.00 62.66 98 GLN A CA 1
ATOM 791 C C . GLN A 1 98 ? -4.297 0.130 -14.218 1.00 62.66 98 GLN A C 1
ATOM 793 O O . GLN A 1 98 ? -4.045 0.410 -13.044 1.00 62.66 98 GLN A O 1
ATOM 798 N N . LYS A 1 99 ? -4.842 1.020 -15.056 1.00 71.19 99 LYS A N 1
ATOM 799 C CA . LYS A 1 99 ? -5.459 2.254 -14.562 1.00 71.19 99 LYS A CA 1
ATOM 800 C C . LYS A 1 99 ? -6.759 1.875 -13.867 1.00 71.19 99 LYS A C 1
ATOM 802 O O . LYS A 1 99 ? -7.597 1.205 -14.461 1.00 71.19 99 LYS A O 1
ATOM 807 N N . MET A 1 100 ? -6.923 2.328 -12.633 1.00 76.69 100 MET A N 1
ATOM 808 C CA . MET A 1 100 ? -8.137 2.102 -11.862 1.00 76.69 100 MET A CA 1
ATOM 809 C C . MET A 1 100 ? -8.988 3.380 -11.862 1.00 76.69 100 MET A C 1
ATOM 811 O O . MET A 1 100 ? -8.432 4.461 -11.639 1.00 76.69 100 MET A O 1
ATOM 815 N N . PRO A 1 101 ? -10.310 3.298 -12.104 1.00 88.38 101 PRO A N 1
ATOM 816 C CA . PRO A 1 101 ? -11.216 4.420 -11.873 1.00 88.38 101 PRO A CA 1
ATOM 817 C C . PRO A 1 101 ? -11.091 4.933 -10.436 1.00 88.38 101 PRO A C 1
ATOM 819 O O . PRO A 1 101 ? -10.902 4.142 -9.513 1.00 88.38 101 PRO A O 1
ATOM 822 N N . ILE A 1 102 ? -11.234 6.244 -10.225 1.00 81.25 102 ILE A N 1
ATOM 823 C CA . ILE A 1 102 ? -11.049 6.846 -8.895 1.00 81.25 102 ILE A CA 1
ATOM 824 C C . ILE A 1 102 ? -11.984 6.242 -7.838 1.00 81.25 102 ILE A C 1
ATOM 826 O O . ILE A 1 102 ? -11.562 5.999 -6.713 1.00 81.25 102 ILE A O 1
ATOM 830 N N . SER A 1 103 ? -13.224 5.917 -8.209 1.00 82.69 103 S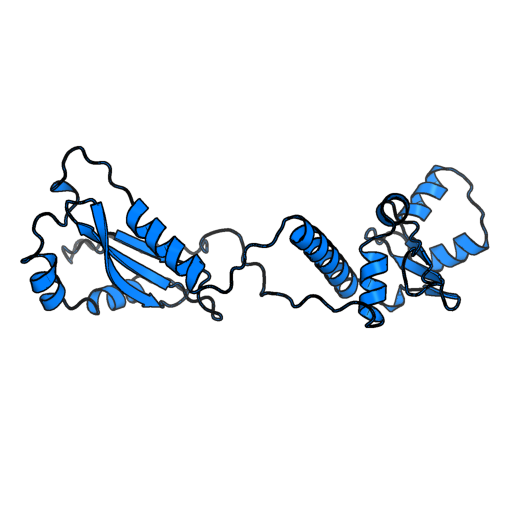ER A N 1
ATOM 831 C CA . SER A 1 103 ? -14.192 5.264 -7.323 1.00 82.69 103 SER A CA 1
ATOM 832 C C . SER A 1 103 ? -13.732 3.871 -6.887 1.00 82.69 103 SER A C 1
ATOM 834 O O . SER A 1 103 ? -13.760 3.556 -5.700 1.00 82.69 103 SER A O 1
ATOM 836 N N . ALA A 1 104 ? -13.245 3.060 -7.828 1.00 82.00 104 ALA A N 1
ATOM 837 C CA . ALA A 1 104 ? -12.686 1.743 -7.538 1.00 82.00 104 ALA A CA 1
ATOM 838 C C . ALA A 1 104 ? -11.406 1.843 -6.690 1.00 82.00 104 ALA A C 1
ATOM 840 O O . ALA A 1 104 ? -11.194 1.027 -5.792 1.00 82.00 104 ALA A O 1
ATOM 841 N N . PHE A 1 105 ? -10.584 2.873 -6.920 1.00 83.19 105 PHE A N 1
ATOM 842 C CA . PHE A 1 105 ? -9.401 3.143 -6.104 1.00 83.19 105 PHE A CA 1
ATOM 843 C C . PHE A 1 105 ? -9.772 3.460 -4.654 1.00 83.19 105 PHE A C 1
ATOM 845 O O . PHE A 1 105 ? -9.185 2.876 -3.749 1.00 83.19 105 PHE A O 1
ATOM 852 N N . LEU A 1 106 ? -10.760 4.331 -4.425 1.00 84.06 106 LEU A N 1
ATOM 853 C CA . LEU A 1 106 ? -11.212 4.684 -3.076 1.00 84.06 106 LEU A CA 1
ATOM 854 C C . LEU A 1 106 ? -11.761 3.461 -2.327 1.00 84.06 106 LEU A C 1
ATOM 856 O O . LEU A 1 106 ? -11.339 3.205 -1.202 1.00 84.06 106 LEU A O 1
ATOM 860 N N . GLN A 1 107 ? -12.595 2.645 -2.981 1.00 83.56 107 GLN A N 1
ATOM 861 C CA . GLN A 1 107 ? -13.100 1.393 -2.400 1.00 83.56 107 GLN A CA 1
ATOM 862 C C . GLN A 1 107 ? -11.969 0.413 -2.062 1.00 83.56 107 GLN A C 1
ATOM 864 O O . GLN A 1 107 ? -11.941 -0.175 -0.982 1.00 83.56 107 GLN A O 1
ATOM 869 N N . THR A 1 108 ? -11.000 0.260 -2.969 1.00 84.75 108 THR A N 1
ATOM 870 C CA . THR A 1 108 ? -9.833 -0.603 -2.743 1.00 84.75 108 THR A CA 1
ATOM 871 C C . THR A 1 108 ? -8.981 -0.084 -1.588 1.00 84.75 108 THR A C 1
ATOM 873 O O . THR A 1 108 ? -8.543 -0.868 -0.753 1.00 84.75 108 THR A O 1
ATOM 876 N N . ALA A 1 109 ? -8.770 1.230 -1.496 1.00 84.94 109 ALA A N 1
ATOM 877 C CA . ALA A 1 109 ? -8.015 1.849 -0.413 1.00 84.94 109 ALA A CA 1
ATOM 878 C C . ALA A 1 109 ? -8.702 1.661 0.950 1.00 84.94 109 ALA A C 1
ATOM 880 O O . ALA A 1 109 ? -8.026 1.384 1.938 1.00 84.94 109 ALA A O 1
ATOM 881 N N . GLU A 1 110 ? -10.031 1.762 1.014 1.00 85.50 110 GLU A N 1
ATOM 882 C CA . GLU A 1 110 ? -10.799 1.448 2.225 1.00 85.50 110 GLU A CA 1
ATOM 883 C C . GLU A 1 110 ? -10.676 -0.023 2.622 1.00 85.50 110 GLU A C 1
ATOM 885 O O . GLU A 1 110 ? -10.429 -0.325 3.789 1.00 85.50 110 GLU A O 1
ATOM 890 N N . HIS A 1 111 ? -10.794 -0.938 1.657 1.00 88.25 111 HIS A N 1
ATOM 891 C CA . HIS A 1 111 ? -10.603 -2.367 1.892 1.00 88.25 111 HIS A CA 1
ATOM 892 C C . HIS A 1 111 ? -9.182 -2.685 2.379 1.00 88.25 111 HIS A C 1
ATOM 894 O O . HIS A 1 111 ? -9.020 -3.501 3.281 1.00 88.25 111 HIS A O 1
ATOM 900 N N . LEU A 1 112 ? -8.156 -2.035 1.823 1.00 88.75 112 LEU A N 1
ATOM 901 C CA . LEU A 1 112 ? -6.772 -2.205 2.269 1.00 88.75 112 LEU A CA 1
ATOM 902 C C . LEU A 1 112 ? -6.578 -1.706 3.702 1.00 88.75 112 LEU A C 1
ATOM 904 O O . LEU A 1 112 ? -6.016 -2.439 4.505 1.00 88.75 112 LEU A O 1
ATOM 908 N N . LYS A 1 113 ? -7.117 -0.534 4.060 1.00 89.31 113 LYS A N 1
ATOM 909 C CA . LYS A 1 113 ? -7.084 -0.038 5.449 1.00 89.31 113 LYS A CA 1
ATOM 910 C C . LYS A 1 113 ? -7.795 -0.976 6.422 1.00 89.31 113 LYS A C 1
ATOM 912 O O . LYS A 1 113 ? -7.318 -1.199 7.527 1.00 89.31 113 LYS A O 1
ATOM 917 N N . ALA A 1 114 ? -8.942 -1.521 6.018 1.00 90.94 114 ALA A N 1
ATOM 918 C CA . ALA A 1 114 ? -9.674 -2.505 6.809 1.00 90.94 114 ALA A CA 1
ATOM 919 C C . ALA A 1 114 ? -8.869 -3.793 7.009 1.00 90.94 114 ALA A C 1
ATOM 921 O O . ALA A 1 114 ? -8.864 -4.358 8.100 1.00 90.94 114 ALA A O 1
ATOM 922 N N . PHE A 1 115 ? -8.173 -4.235 5.962 1.00 90.62 115 PHE A N 1
ATOM 923 C CA . PHE A 1 115 ? -7.298 -5.392 6.025 1.00 90.62 115 PHE A CA 1
ATOM 924 C C . PHE A 1 115 ? -6.072 -5.143 6.911 1.00 90.62 115 PHE A C 1
ATOM 926 O O . PHE A 1 115 ? -5.770 -5.987 7.744 1.00 90.62 115 PHE A O 1
ATOM 933 N N . GLU A 1 116 ? -5.408 -3.991 6.785 1.00 89.56 116 GLU A N 1
ATOM 934 C CA . GLU A 1 116 ? -4.296 -3.573 7.654 1.00 89.56 116 GLU A CA 1
ATOM 935 C C . GLU A 1 116 ? -4.727 -3.555 9.124 1.00 89.56 116 GLU A C 1
ATOM 937 O O . GLU A 1 116 ? -4.114 -4.225 9.951 1.00 89.56 116 GLU A O 1
ATOM 942 N N . TRP A 1 117 ? -5.853 -2.904 9.430 1.00 89.56 117 TRP A N 1
ATOM 943 C CA . TRP A 1 117 ? -6.435 -2.915 10.772 1.00 89.56 117 TRP A CA 1
ATOM 944 C C . TRP A 1 117 ? -6.688 -4.342 11.285 1.00 89.56 117 TRP A C 1
ATOM 946 O O . TRP A 1 117 ? -6.356 -4.653 12.425 1.00 89.56 117 TRP A O 1
ATOM 956 N N . LEU A 1 118 ? -7.221 -5.234 10.440 1.00 89.50 118 LEU A N 1
ATOM 957 C CA . LEU A 1 118 ? -7.472 -6.635 10.799 1.00 89.50 118 LEU A CA 1
ATOM 958 C C . LEU A 1 118 ? -6.181 -7.438 11.058 1.00 89.50 118 LEU A C 1
ATOM 960 O O . LEU A 1 118 ? -6.225 -8.427 11.789 1.00 89.50 118 LEU A O 1
ATOM 964 N N . GLN A 1 119 ? -5.053 -7.055 10.452 1.00 88.50 119 GLN A N 1
ATOM 965 C CA . GLN A 1 119 ? -3.747 -7.673 10.712 1.00 88.50 119 GLN A CA 1
ATOM 966 C C . GLN A 1 119 ? -3.110 -7.163 12.010 1.00 88.50 119 GLN A C 1
ATOM 968 O O . GLN A 1 119 ? -2.415 -7.923 12.680 1.00 88.50 119 GLN A O 1
ATOM 973 N N . GLU A 1 120 ? -3.327 -5.893 12.354 1.00 88.38 120 GLU A N 1
ATOM 974 C CA . GLU A 1 120 ? -2.726 -5.251 13.530 1.00 88.38 120 GLU A CA 1
ATOM 975 C C . GLU A 1 120 ? -3.508 -5.506 14.823 1.00 88.38 120 GLU A C 1
ATOM 977 O O . GLU A 1 120 ? -2.931 -5.515 15.911 1.00 88.38 120 GLU A O 1
ATOM 982 N N . ILE A 1 121 ? -4.821 -5.710 14.722 1.00 88.06 121 ILE A N 1
ATOM 983 C CA . ILE A 1 121 ? -5.680 -5.922 15.882 1.00 88.06 121 ILE A CA 1
ATOM 984 C C . ILE A 1 121 ? -5.428 -7.280 16.549 1.00 88.06 121 ILE A C 1
ATOM 986 O O . ILE A 1 121 ? -5.458 -8.339 15.918 1.00 88.06 121 ILE A O 1
ATOM 990 N N . ASP A 1 122 ? -5.303 -7.264 17.876 1.00 87.81 122 ASP A N 1
ATOM 991 C CA . ASP A 1 122 ? -5.484 -8.471 18.673 1.00 87.81 122 ASP A CA 1
ATOM 992 C C . ASP A 1 122 ? -6.968 -8.865 18.673 1.00 87.81 122 ASP A C 1
ATOM 994 O O . ASP A 1 122 ? -7.811 -8.204 19.279 1.00 87.81 122 ASP A O 1
ATOM 998 N N . LYS A 1 123 ? -7.298 -9.970 17.997 1.00 87.62 123 LYS A N 1
ATOM 999 C CA . LYS A 1 123 ? -8.674 -10.477 17.876 1.00 87.62 123 LYS A CA 1
ATOM 1000 C C . LYS A 1 123 ? -9.320 -10.792 19.229 1.00 87.62 123 LYS A C 1
ATOM 1002 O O . LYS A 1 123 ? -10.545 -10.779 19.309 1.00 87.62 123 LYS A O 1
ATOM 1007 N N . SER A 1 124 ? -8.532 -11.031 20.283 1.00 86.00 124 SER A N 1
ATOM 1008 C CA . SER A 1 124 ? -9.047 -11.192 21.651 1.00 86.00 124 SER A CA 1
ATOM 1009 C C . SER A 1 124 ? -9.722 -9.919 22.183 1.00 86.00 124 SER A C 1
ATOM 1011 O O . SER A 1 124 ? -10.577 -9.987 23.062 1.00 86.00 124 SER A O 1
ATOM 1013 N N . GLN A 1 125 ? -9.380 -8.762 21.609 1.00 87.06 125 GLN A N 1
ATOM 1014 C CA . GLN A 1 125 ? -9.962 -7.461 21.924 1.00 87.06 125 GLN A CA 1
ATOM 1015 C C . GLN A 1 125 ? -11.274 -7.201 21.174 1.00 87.06 125 GLN A C 1
ATOM 1017 O O . GLN A 1 125 ? -11.812 -6.108 21.275 1.00 87.06 125 GLN A O 1
ATOM 1022 N N . ILE A 1 126 ? -11.818 -8.151 20.410 1.00 90.31 126 ILE A N 1
ATOM 1023 C CA . ILE A 1 126 ? -13.153 -8.013 19.815 1.00 90.31 126 ILE A CA 1
ATOM 1024 C C . ILE A 1 126 ? -14.160 -8.664 20.762 1.00 90.31 126 ILE A C 1
ATOM 1026 O O . ILE A 1 126 ? -14.215 -9.886 20.875 1.00 90.31 126 ILE A O 1
ATOM 1030 N N . ALA A 1 127 ? -14.979 -7.853 21.432 1.00 91.31 127 ALA A N 1
ATOM 1031 C CA . ALA A 1 127 ? -16.008 -8.358 22.335 1.00 91.31 127 ALA A CA 1
ATOM 1032 C C . ALA A 1 127 ? -17.355 -8.458 21.619 1.00 91.31 127 ALA A C 1
ATOM 1034 O O . ALA A 1 127 ? -17.857 -7.482 21.065 1.00 91.31 127 ALA A O 1
ATOM 1035 N N . GLN A 1 128 ? -17.976 -9.630 21.666 1.00 91.31 128 GLN A N 1
ATOM 1036 C CA . GLN A 1 128 ? -19.333 -9.824 21.175 1.00 91.31 128 GLN A CA 1
ATOM 1037 C C . GLN A 1 128 ? -20.334 -9.573 22.308 1.00 91.31 128 GLN A C 1
ATOM 1039 O O . GLN A 1 128 ? -20.264 -10.218 23.350 1.00 91.31 128 GLN A O 1
ATOM 1044 N N . LEU A 1 129 ? -21.269 -8.642 22.106 1.00 89.31 129 LEU A N 1
ATOM 1045 C CA . LEU A 1 129 ? -22.334 -8.348 23.073 1.00 89.31 129 LEU A CA 1
ATOM 1046 C C . LEU A 1 129 ? -23.573 -9.211 22.837 1.00 89.31 129 LEU A C 1
ATOM 1048 O O . LEU A 1 129 ? -24.253 -9.608 23.776 1.00 89.31 129 LEU A O 1
ATOM 1052 N N . ASN A 1 130 ? -23.891 -9.471 21.571 1.00 88.19 130 ASN A N 1
ATOM 1053 C CA . ASN A 1 130 ? -24.987 -10.339 21.150 1.00 88.19 130 ASN A CA 1
ATOM 1054 C C . ASN A 1 130 ? -24.675 -10.892 19.739 1.00 88.19 130 ASN A C 1
ATOM 1056 O O . ASN A 1 130 ? -23.642 -10.523 19.172 1.00 88.19 130 ASN A O 1
ATOM 1060 N N . PRO A 1 131 ? -25.523 -11.749 19.133 1.00 88.19 131 PRO A N 1
ATOM 1061 C CA . PRO A 1 131 ? -25.235 -12.359 17.829 1.00 88.19 131 PRO A CA 1
ATOM 1062 C C . PRO A 1 131 ? -24.865 -11.370 16.715 1.00 88.19 131 PRO A C 1
ATOM 1064 O O . PRO A 1 131 ? -24.172 -11.742 15.773 1.00 88.19 131 PRO A O 1
ATOM 1067 N N . PHE A 1 132 ? -25.286 -10.110 16.837 1.00 87.81 132 PHE A N 1
ATOM 1068 C CA . PHE A 1 132 ? -25.123 -9.089 15.811 1.00 87.81 132 PHE A CA 1
ATOM 1069 C C . PHE A 1 132 ? -24.372 -7.841 16.269 1.00 87.81 132 PHE A C 1
ATOM 1071 O O . PHE A 1 132 ? -24.056 -7.005 15.428 1.00 87.81 132 PHE A O 1
ATOM 1078 N N . THR A 1 133 ? -24.090 -7.685 17.560 1.00 90.06 133 THR A N 1
ATOM 1079 C CA . THR A 1 133 ? -23.461 -6.486 18.112 1.00 90.06 133 THR A CA 1
ATOM 1080 C C . THR A 1 133 ? -22.088 -6.811 18.679 1.00 90.06 133 THR A C 1
ATOM 1082 O O . THR A 1 133 ? -21.945 -7.696 19.522 1.00 90.06 133 THR A O 1
ATOM 1085 N N . PHE A 1 134 ? -21.095 -6.035 18.261 1.00 91.75 134 PHE A N 1
ATOM 1086 C CA . PHE A 1 134 ? -19.689 -6.198 18.608 1.00 91.75 134 PHE A CA 1
ATOM 1087 C C . PHE A 1 134 ? -19.120 -4.877 19.118 1.00 91.75 134 PHE A C 1
ATOM 1089 O O . PHE A 1 134 ? -19.527 -3.804 18.677 1.00 91.75 134 PHE A O 1
ATOM 1096 N N . VAL A 1 135 ? -18.152 -4.949 20.018 1.00 92.31 135 VAL A N 1
ATOM 1097 C CA . VAL A 1 135 ? -17.287 -3.831 20.382 1.00 92.31 135 VAL A CA 1
ATOM 1098 C C . VAL A 1 135 ? -15.903 -4.143 19.845 1.00 92.31 135 VAL A C 1
ATOM 1100 O O . VAL A 1 135 ? -15.348 -5.208 20.114 1.00 92.31 135 VAL A O 1
ATOM 1103 N N . VAL A 1 136 ? -15.364 -3.217 19.063 1.00 91.88 136 VAL A N 1
ATOM 1104 C CA . VAL A 1 136 ? -14.022 -3.316 18.488 1.00 91.88 136 VAL A CA 1
ATOM 1105 C C . VAL A 1 136 ? -13.148 -2.185 19.025 1.00 91.88 136 VAL A C 1
ATOM 1107 O O . VAL A 1 136 ? -13.670 -1.098 19.305 1.00 91.88 136 VAL A O 1
ATOM 1110 N N . PRO A 1 137 ? -11.832 -2.395 19.162 1.00 90.06 137 PRO A N 1
ATOM 1111 C CA . PRO A 1 137 ? -10.925 -1.337 19.565 1.00 90.06 137 PRO A CA 1
ATOM 1112 C C . PRO A 1 137 ? -10.817 -0.300 18.446 1.00 90.06 137 PRO A C 1
ATOM 1114 O O . PRO A 1 137 ? -10.911 -0.622 17.255 1.00 90.06 137 PRO A O 1
ATOM 1117 N N . SER A 1 138 ? -10.631 0.959 18.833 1.00 85.75 138 SER A N 1
ATOM 1118 C CA . SER A 1 138 ? -10.221 1.981 17.878 1.00 85.75 138 SER A CA 1
ATOM 1119 C C . SER A 1 138 ? -8.723 1.866 17.575 1.00 85.75 138 SER A C 1
ATOM 1121 O O . SER A 1 138 ? -8.008 1.063 18.172 1.00 85.75 138 SER A O 1
ATOM 1123 N N . ASN A 1 139 ? -8.226 2.705 16.666 1.00 76.00 139 ASN A N 1
ATOM 1124 C CA . ASN A 1 139 ? -6.785 2.834 16.431 1.00 76.00 139 ASN A CA 1
ATOM 1125 C C . ASN A 1 139 ? -6.019 3.473 17.610 1.00 76.00 139 ASN A C 1
ATOM 1127 O O . ASN A 1 139 ? -4.794 3.537 17.554 1.00 76.00 139 ASN A O 1
ATOM 1131 N N . ASP A 1 140 ? -6.702 3.987 18.641 1.00 71.12 140 ASP A N 1
ATOM 1132 C CA . ASP A 1 140 ? -6.065 4.543 19.838 1.00 71.12 140 ASP A CA 1
ATOM 1133 C C . ASP A 1 140 ? -6.150 3.519 20.992 1.00 71.12 140 ASP A C 1
ATOM 1135 O O . ASP A 1 140 ? -7.212 3.365 21.602 1.00 71.12 140 ASP A O 1
ATOM 1139 N N . PRO A 1 141 ? -5.054 2.810 21.327 1.00 62.06 141 PRO A N 1
ATOM 1140 C CA . PRO A 1 141 ? -5.061 1.662 22.240 1.00 62.06 141 PRO A CA 1
ATOM 1141 C C . PRO A 1 141 ? -5.222 2.037 23.725 1.00 62.06 141 PRO A C 1
ATOM 1143 O O . PRO A 1 141 ? -4.982 1.216 24.609 1.00 62.06 141 PRO A O 1
ATOM 1146 N N . LYS A 1 142 ? -5.610 3.277 24.040 1.00 66.88 142 LYS A N 1
ATOM 1147 C CA . LYS A 1 142 ? -5.662 3.790 25.418 1.00 66.88 142 LYS A CA 1
ATOM 1148 C C . LYS A 1 142 ? -6.685 3.098 26.312 1.00 66.88 142 LYS A C 1
ATOM 1150 O O . LYS A 1 142 ? -6.573 3.228 27.530 1.00 66.88 142 LYS A O 1
ATOM 1155 N N . ILE A 1 143 ? -7.697 2.429 25.755 1.00 68.38 143 ILE A N 1
ATOM 1156 C CA . ILE A 1 143 ? -8.713 1.740 26.557 1.00 68.38 143 ILE A CA 1
ATOM 1157 C C . ILE A 1 143 ? -9.013 0.358 25.981 1.00 68.38 143 ILE A C 1
ATOM 1159 O O . ILE A 1 143 ? -9.342 0.213 24.807 1.00 68.38 143 ILE A O 1
ATOM 1163 N N . ASN A 1 144 ? -8.937 -0.649 26.850 1.00 79.69 144 ASN A N 1
ATOM 1164 C CA . ASN A 1 144 ? -9.304 -2.026 26.548 1.00 79.69 144 ASN A CA 1
ATOM 1165 C C . ASN A 1 144 ? -10.817 -2.139 26.266 1.00 79.69 144 ASN A C 1
ATOM 1167 O O . ASN A 1 144 ? -11.649 -1.529 26.946 1.00 79.69 144 ASN A O 1
ATOM 1171 N N . VAL A 1 145 ? -11.180 -2.959 25.282 1.00 84.88 145 VAL A N 1
ATOM 1172 C CA . VAL A 1 145 ? -12.566 -3.190 24.861 1.00 84.88 145 VAL A CA 1
ATOM 1173 C C . VAL A 1 145 ? -13.455 -3.730 25.983 1.00 84.88 145 VAL A C 1
ATOM 1175 O O . VAL A 1 145 ? -14.602 -3.304 26.089 1.00 84.88 145 VAL A O 1
ATOM 1178 N N . PHE A 1 146 ? -12.948 -4.567 26.887 1.00 85.44 146 PHE A N 1
ATOM 1179 C CA . PHE A 1 146 ? -13.727 -5.051 28.033 1.00 85.44 146 PHE A CA 1
ATOM 1180 C C . PHE A 1 146 ? -14.128 -3.923 28.989 1.00 85.44 146 PHE A C 1
ATOM 1182 O O . PHE A 1 146 ? -15.260 -3.903 29.470 1.00 85.44 146 PHE A O 1
ATOM 1189 N N . ALA A 1 147 ? -13.248 -2.940 29.202 1.00 85.62 147 ALA A N 1
ATOM 1190 C CA . ALA A 1 147 ? -13.579 -1.760 29.996 1.00 85.62 147 ALA A CA 1
ATOM 1191 C C . ALA A 1 147 ? -14.680 -0.934 29.311 1.00 85.62 147 ALA A C 1
ATOM 1193 O O . ALA A 1 147 ? -15.590 -0.440 29.972 1.00 85.62 147 ALA A O 1
ATOM 1194 N N . ARG A 1 148 ? -14.658 -0.855 27.971 1.00 86.94 148 ARG A N 1
ATOM 1195 C CA . ARG A 1 148 ? -15.732 -0.221 27.194 1.00 86.94 148 ARG A CA 1
ATOM 1196 C C . ARG A 1 148 ? -17.055 -0.973 27.329 1.00 86.94 148 ARG A C 1
ATOM 1198 O O . ARG A 1 148 ? -18.087 -0.327 27.456 1.00 86.94 148 ARG A O 1
ATOM 1205 N N . VAL A 1 149 ? -17.044 -2.306 27.328 1.00 87.81 149 VAL A N 1
ATOM 1206 C CA . VAL A 1 149 ? -18.255 -3.116 27.550 1.00 87.81 149 VAL A CA 1
ATOM 1207 C C . VAL A 1 149 ? -18.839 -2.870 28.942 1.00 87.81 149 VAL A C 1
ATOM 1209 O O . VAL A 1 149 ? -20.034 -2.619 29.061 1.00 87.81 149 VAL A O 1
ATOM 1212 N N . GLN A 1 150 ? -18.007 -2.899 29.986 1.00 87.12 150 GLN A N 1
ATOM 1213 C CA . GLN A 1 150 ? -18.447 -2.615 31.357 1.00 87.12 150 GLN A CA 1
ATOM 1214 C C . GLN A 1 150 ? -19.063 -1.222 31.470 1.00 87.12 150 GLN A C 1
ATOM 1216 O O . GLN A 1 150 ? -20.138 -1.066 32.041 1.00 87.12 150 GLN A O 1
ATOM 1221 N N . GLN A 1 151 ? -18.416 -0.232 30.861 1.00 85.88 151 GLN A N 1
ATOM 1222 C CA . GLN A 1 151 ? -18.894 1.139 30.852 1.00 85.88 151 GLN A CA 1
ATOM 1223 C C . GLN A 1 151 ? -20.227 1.287 30.088 1.00 85.88 151 GLN A C 1
ATOM 1225 O O . GLN A 1 151 ? -21.128 1.979 30.552 1.00 85.88 151 GLN A O 1
ATOM 1230 N N . LEU A 1 152 ? -20.401 0.604 28.951 1.00 85.06 152 LEU A N 1
ATOM 1231 C CA . LEU A 1 152 ? -21.677 0.596 28.224 1.00 85.06 152 LEU A CA 1
ATOM 1232 C C . LEU A 1 152 ? -22.822 0.008 29.062 1.00 85.06 152 LEU A C 1
ATOM 1234 O O . LEU A 1 152 ? -23.958 0.449 28.913 1.00 85.06 152 LEU A O 1
ATOM 1238 N N . ASN A 1 153 ? -22.524 -0.960 29.934 1.00 85.44 153 ASN A N 1
ATOM 1239 C CA . ASN A 1 153 ? -23.511 -1.559 30.830 1.00 85.44 153 ASN A CA 1
ATOM 1240 C C . ASN A 1 153 ? -23.857 -0.660 32.024 1.00 85.44 153 ASN A C 1
ATOM 1242 O O . ASN A 1 153 ? -25.007 -0.672 32.452 1.00 85.44 153 ASN A O 1
ATOM 1246 N N . SER A 1 154 ? -22.894 0.094 32.571 1.00 86.31 154 SER A N 1
ATOM 1247 C CA . SER A 1 154 ? -23.177 1.028 33.671 1.00 86.31 154 SER A CA 1
ATOM 1248 C C . SER A 1 154 ? -23.886 2.293 33.191 1.00 86.31 154 SER A C 1
ATOM 1250 O O . SER A 1 154 ? -24.682 2.852 33.932 1.00 86.31 154 SER A O 1
ATOM 1252 N N . ALA A 1 155 ? -23.619 2.733 31.954 1.00 79.12 155 ALA A N 1
ATOM 1253 C CA . ALA A 1 155 ? -24.131 3.978 31.371 1.00 79.12 155 ALA A CA 1
ATOM 1254 C C . ALA A 1 155 ? -23.838 5.245 32.205 1.00 79.12 155 ALA A C 1
ATOM 1256 O O . ALA A 1 155 ? -24.439 6.295 31.973 1.00 79.12 155 ALA A O 1
ATOM 1257 N N . ASP A 1 156 ? -22.869 5.161 33.117 1.00 81.06 156 ASP A N 1
ATOM 1258 C CA . ASP A 1 156 ? -22.453 6.255 33.984 1.00 81.06 156 ASP A CA 1
ATOM 1259 C C . ASP A 1 156 ? -21.351 7.061 33.294 1.00 81.06 156 ASP A C 1
ATOM 1261 O O . ASP A 1 156 ? -20.207 6.616 33.184 1.00 81.06 156 ASP A O 1
ATOM 1265 N N . TRP A 1 157 ? -21.699 8.251 32.808 1.00 83.81 157 TRP A N 1
ATOM 1266 C CA . TRP A 1 157 ? -20.745 9.255 32.331 1.00 83.81 157 TRP A CA 1
ATOM 1267 C C . TRP A 1 157 ? -20.835 10.450 33.273 1.00 83.81 157 TRP A C 1
ATOM 1269 O O . TRP A 1 157 ? -21.909 11.029 33.431 1.00 83.81 157 TRP A O 1
ATOM 1279 N N . GLN A 1 158 ? -19.716 10.838 33.879 1.00 87.75 158 GLN A N 1
ATOM 1280 C CA . GLN A 1 158 ? -19.662 11.974 34.800 1.00 87.75 158 GLN A CA 1
ATOM 1281 C C . GLN A 1 158 ? -19.458 13.302 34.055 1.00 87.75 158 GLN A C 1
ATOM 1283 O O . GLN A 1 158 ? -19.725 14.372 34.598 1.00 87.75 158 GLN A O 1
ATOM 1288 N N . SER A 1 159 ? -18.978 13.258 32.804 1.00 91.31 159 SER A N 1
ATOM 1289 C CA . SER A 1 159 ? -18.762 14.448 31.972 1.00 91.31 159 SER A CA 1
ATOM 1290 C C . SER A 1 159 ? -18.839 14.165 30.467 1.00 91.31 159 SER A C 1
ATOM 1292 O O . SER A 1 159 ? -18.730 13.025 30.008 1.00 91.31 159 SER A O 1
ATOM 1294 N N . PHE A 1 160 ? -18.978 15.232 29.675 1.00 87.75 160 PHE A N 1
ATOM 1295 C CA . PHE A 1 160 ? -18.915 15.152 28.214 1.00 87.75 160 PHE A CA 1
ATOM 1296 C C . PHE A 1 160 ? -17.531 14.714 27.710 1.00 87.75 160 PHE A C 1
ATOM 1298 O O . PHE A 1 160 ? -17.442 13.924 26.773 1.00 87.75 160 PHE A O 1
ATOM 1305 N N . ASP A 1 161 ? -16.450 15.157 28.355 1.00 88.44 161 ASP A N 1
ATOM 1306 C CA . ASP A 1 161 ? -15.087 14.753 27.986 1.00 88.44 161 ASP A CA 1
ATOM 1307 C C . ASP A 1 161 ? -14.862 13.257 28.210 1.00 88.44 161 ASP A C 1
ATOM 1309 O O . ASP A 1 161 ? -14.240 12.578 27.389 1.00 88.44 161 ASP A O 1
ATOM 1313 N N . GLU A 1 162 ? -15.426 12.717 29.292 1.00 85.88 162 GLU A N 1
ATOM 1314 C CA . GLU A 1 162 ? -15.437 11.282 29.541 1.00 85.88 162 GLU A CA 1
ATOM 1315 C C . GLU A 1 162 ? -16.205 10.539 28.439 1.00 85.88 162 GLU A C 1
ATOM 1317 O O . GLU A 1 162 ? -15.686 9.575 27.870 1.00 85.88 162 GLU A O 1
ATOM 1322 N N . PHE A 1 163 ? -17.390 11.023 28.058 1.00 85.50 163 PHE A N 1
ATOM 1323 C CA . PHE A 1 163 ? -18.141 10.473 26.929 1.00 85.50 163 PHE A CA 1
ATOM 1324 C C . PHE A 1 163 ? -17.321 10.476 25.625 1.00 85.50 163 PHE A C 1
ATOM 1326 O O . PHE A 1 163 ? -17.236 9.446 24.947 1.00 85.50 163 PHE A O 1
ATOM 1333 N N . ILE A 1 164 ? -16.659 11.588 25.284 1.00 84.06 164 ILE A N 1
ATOM 1334 C CA . ILE A 1 164 ? -15.822 11.696 24.080 1.00 84.06 164 ILE A CA 1
ATOM 1335 C C . ILE A 1 164 ? -14.643 10.719 24.138 1.00 84.06 164 ILE A C 1
ATOM 1337 O O . ILE A 1 164 ? -14.381 10.008 23.158 1.00 84.06 164 ILE A O 1
ATOM 1341 N N . ARG A 1 165 ? -13.975 10.611 25.289 1.00 84.50 165 ARG A N 1
ATOM 1342 C CA . ARG A 1 165 ? -12.879 9.659 25.502 1.00 84.50 165 ARG A CA 1
ATOM 1343 C C . ARG A 1 165 ? -13.334 8.222 25.248 1.00 84.50 165 ARG A C 1
ATOM 1345 O O . ARG A 1 165 ? -12.691 7.512 24.481 1.00 84.50 165 ARG A O 1
ATOM 1352 N N . TRP A 1 166 ? -14.465 7.809 25.813 1.00 83.25 166 TRP A N 1
ATOM 1353 C CA . TRP A 1 166 ? -14.997 6.459 25.612 1.00 83.25 166 TRP A CA 1
ATOM 1354 C C . TRP A 1 166 ? -15.513 6.212 24.188 1.00 83.25 166 TRP A C 1
ATOM 1356 O O . TRP A 1 166 ? -15.381 5.110 23.655 1.00 83.25 166 TRP A O 1
ATOM 1366 N N . SER A 1 167 ? -16.086 7.229 23.540 1.00 80.75 167 SER A N 1
ATOM 1367 C CA . SER A 1 167 ? -16.573 7.127 22.156 1.00 80.75 167 SER A CA 1
ATOM 1368 C C . SER A 1 167 ? -15.447 6.922 21.133 1.00 80.75 167 SER A C 1
ATOM 1370 O O . SER A 1 167 ? -15.653 6.298 20.088 1.00 80.75 167 SER A O 1
ATOM 1372 N N . SER A 1 168 ? -14.251 7.429 21.445 1.00 81.56 168 SER A N 1
ATOM 1373 C CA . SER A 1 168 ? -13.071 7.375 20.580 1.00 81.56 168 SER A CA 1
ATOM 1374 C C . SER A 1 168 ? -12.166 6.172 20.847 1.00 81.56 168 SER A C 1
ATOM 1376 O O . SER A 1 168 ? -11.331 5.860 20.001 1.00 81.56 168 SER A O 1
ATOM 1378 N N . SER A 1 169 ? -12.341 5.468 21.966 1.00 81.50 169 SER A N 1
ATOM 1379 C CA . SER A 1 169 ? -11.474 4.355 22.365 1.00 81.50 169 SER A CA 1
ATOM 1380 C C . SER A 1 169 ? -11.959 2.973 21.920 1.00 81.50 169 SER A C 1
ATOM 1382 O O . SER A 1 169 ? -11.169 2.049 21.762 1.00 81.50 169 SER A O 1
ATOM 1384 N N . GLY A 1 170 ? -13.263 2.818 21.700 1.00 88.25 170 GLY A N 1
ATOM 1385 C CA . GLY A 1 170 ? -13.853 1.578 21.213 1.00 88.25 170 GLY A CA 1
ATOM 1386 C C . GLY A 1 170 ? -15.167 1.848 20.500 1.00 88.25 170 GLY A C 1
ATOM 1387 O O . GLY A 1 170 ? -15.957 2.702 20.914 1.00 88.25 170 GLY A O 1
ATOM 1388 N N . HIS A 1 171 ? -15.402 1.125 19.412 1.00 91.12 171 HIS A N 1
ATOM 1389 C CA . HIS A 1 171 ? -16.547 1.348 18.548 1.00 91.12 171 HIS A CA 1
ATOM 1390 C C . HIS A 1 171 ? -17.546 0.205 18.652 1.00 91.12 171 HIS A C 1
ATOM 1392 O O . HIS A 1 171 ? -17.189 -0.967 18.566 1.00 91.12 171 HIS A O 1
ATOM 1398 N N . LEU A 1 172 ? -18.813 0.570 18.816 1.00 91.12 172 LEU A N 1
ATOM 1399 C CA . LEU A 1 172 ? -19.935 -0.350 18.781 1.00 91.12 172 LEU A CA 1
ATOM 1400 C C . LEU A 1 172 ? -20.315 -0.591 17.323 1.00 91.12 172 LEU A C 1
ATOM 1402 O O . LEU A 1 172 ? -20.614 0.362 16.603 1.00 91.12 172 LEU A O 1
ATOM 1406 N N . LEU A 1 173 ? -20.320 -1.846 16.897 1.00 91.69 173 LEU A N 1
ATOM 1407 C CA . LEU A 1 173 ? -20.801 -2.269 15.593 1.00 91.69 173 LEU A CA 1
ATOM 1408 C C . LEU A 1 173 ? -22.049 -3.121 15.729 1.00 91.69 173 LEU A C 1
ATOM 1410 O O . LEU A 1 173 ? -22.095 -4.014 16.564 1.00 91.69 173 LEU A O 1
ATOM 1414 N N . ASN A 1 174 ? -23.041 -2.867 14.880 1.00 89.81 174 ASN A N 1
ATOM 1415 C CA . ASN A 1 174 ? -24.209 -3.720 14.719 1.00 89.81 174 ASN A CA 1
ATOM 1416 C C . ASN A 1 174 ? -24.294 -4.200 13.264 1.00 89.81 174 ASN A C 1
ATOM 1418 O O . ASN A 1 174 ? -24.345 -3.404 12.323 1.00 89.81 174 ASN A O 1
ATOM 1422 N N . CYS A 1 175 ? -24.317 -5.519 13.117 1.00 82.81 175 CYS A N 1
ATOM 1423 C CA . CYS A 1 175 ? -24.258 -6.271 11.873 1.00 82.81 175 CYS A CA 1
ATOM 1424 C C . CYS A 1 175 ? -25.556 -7.053 11.594 1.00 82.81 175 CYS A C 1
ATOM 1426 O O . CYS A 1 175 ? -25.550 -7.985 10.795 1.00 82.81 175 CYS A O 1
ATOM 1428 N N . SER A 1 176 ? -26.668 -6.686 12.244 1.00 73.25 176 SER A N 1
ATOM 1429 C CA . SER A 1 176 ? -27.922 -7.465 12.317 1.00 73.25 176 SER A CA 1
ATOM 1430 C C . SER A 1 176 ? -28.580 -7.836 10.996 1.00 73.25 176 SER A C 1
ATOM 1432 O O . SER A 1 176 ? -29.440 -8.712 10.978 1.00 73.25 176 SER A O 1
ATOM 1434 N N . ARG A 1 177 ? -28.196 -7.208 9.885 1.00 62.66 177 ARG A N 1
ATOM 1435 C CA . ARG A 1 177 ? -28.792 -7.489 8.577 1.00 62.66 177 ARG A CA 1
ATOM 1436 C C . ARG A 1 177 ? -27.879 -8.225 7.604 1.00 62.66 177 ARG A C 1
ATOM 1438 O O . ARG A 1 177 ? -28.349 -8.520 6.513 1.00 62.66 177 ARG A O 1
ATOM 1445 N N . PHE A 1 178 ? -26.609 -8.496 7.945 1.00 63.50 178 PHE A N 1
ATOM 1446 C CA . PHE A 1 178 ? -25.559 -9.016 7.033 1.00 63.50 178 PHE A CA 1
ATOM 1447 C C . PHE A 1 178 ? -25.463 -8.308 5.657 1.00 63.50 178 PHE A C 1
ATOM 1449 O O . PHE A 1 178 ? -24.705 -8.709 4.776 1.00 63.50 178 PHE A O 1
ATOM 1456 N N . LEU A 1 179 ? -26.217 -7.226 5.489 1.00 59.62 179 LEU A N 1
ATOM 1457 C CA . LEU A 1 179 ? -26.451 -6.408 4.319 1.00 59.62 179 LEU A CA 1
ATOM 1458 C C . LEU A 1 179 ? -26.654 -4.982 4.853 1.00 59.62 179 LEU A C 1
ATOM 1460 O O . LEU A 1 179 ? -27.246 -4.815 5.924 1.00 59.62 179 LEU A O 1
ATOM 1464 N N . PRO A 1 180 ? -26.163 -3.951 4.150 1.00 62.56 180 PRO A 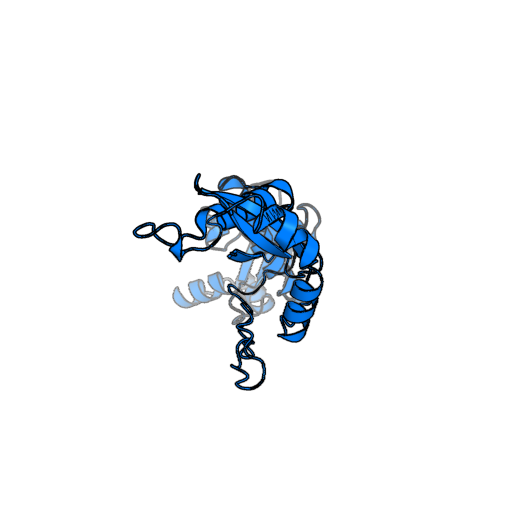N 1
ATOM 1465 C CA . PRO A 1 180 ? -26.322 -2.569 4.584 1.00 62.56 180 PRO A CA 1
ATOM 1466 C C . PRO A 1 180 ? -27.791 -2.191 4.866 1.00 62.56 180 PRO A C 1
ATOM 1468 O O . PRO A 1 180 ? -28.686 -2.676 4.170 1.00 62.56 180 PRO A O 1
ATOM 1471 N N . PRO A 1 181 ? -28.053 -1.294 5.836 1.00 59.44 181 PRO A N 1
ATOM 1472 C CA . PRO A 1 181 ? -27.069 -0.536 6.605 1.00 59.44 181 PRO A CA 1
ATOM 1473 C C . PRO A 1 181 ? -26.563 -1.302 7.835 1.00 59.44 181 PRO A C 1
ATOM 1475 O O . PRO A 1 181 ? -27.332 -1.796 8.656 1.00 59.44 181 PRO A O 1
ATOM 1478 N N . TRP A 1 182 ? -25.242 -1.340 7.972 1.00 78.69 182 TRP A N 1
ATOM 1479 C CA . TRP A 1 182 ? -24.551 -1.734 9.196 1.00 78.69 182 TRP A CA 1
ATOM 1480 C C . TRP A 1 182 ? -24.358 -0.462 10.015 1.00 78.69 182 TRP A C 1
ATOM 1482 O O . TRP A 1 182 ? -24.208 0.627 9.454 1.00 78.69 182 TRP A O 1
ATOM 1492 N N . PHE A 1 183 ? -24.338 -0.580 11.333 1.00 87.88 183 PHE A N 1
ATOM 1493 C CA . PHE A 1 183 ? -24.046 0.555 12.198 1.00 87.88 183 PHE A CA 1
ATOM 1494 C C . PHE A 1 183 ? -22.644 0.402 12.766 1.00 87.88 183 PHE A C 1
ATOM 1496 O O . PHE A 1 183 ? -22.280 -0.674 13.231 1.00 87.88 183 PHE A O 1
ATOM 1503 N N . CYS A 1 184 ? -21.867 1.480 12.755 1.00 91.12 184 CYS A N 1
ATOM 1504 C CA . CYS A 1 184 ? -20.651 1.584 13.542 1.00 91.12 184 CYS A CA 1
ATOM 1505 C C . CYS A 1 184 ? -20.627 2.950 14.220 1.00 91.12 184 CYS A C 1
ATOM 1507 O O . CYS A 1 184 ? -20.807 3.969 13.556 1.00 91.12 184 CYS A O 1
ATOM 1509 N N . SER A 1 185 ? -20.361 2.977 15.525 1.00 90.94 185 SER A N 1
ATOM 1510 C CA . SER A 1 185 ? -20.303 4.212 16.309 1.00 90.94 185 SER A CA 1
ATOM 1511 C C . SER A 1 185 ? -19.043 5.046 16.053 1.00 90.94 185 SER A C 1
ATOM 1513 O O . SER A 1 185 ? -18.837 6.058 16.718 1.00 90.94 185 SER A O 1
ATOM 1515 N N . CYS A 1 186 ? -18.162 4.625 15.140 1.00 89.94 186 CYS A N 1
ATOM 1516 C CA . CYS A 1 186 ? -17.039 5.453 14.731 1.00 89.94 186 CYS A CA 1
ATOM 1517 C C . CYS A 1 186 ? -17.518 6.611 13.845 1.00 89.94 186 CYS A C 1
ATOM 1519 O O . CYS A 1 186 ? -18.558 6.536 13.191 1.00 89.94 186 CYS A O 1
ATOM 1521 N N . ARG A 1 187 ? -16.709 7.672 13.763 1.00 89.12 187 ARG A N 1
ATOM 1522 C CA . ARG A 1 187 ? -17.025 8.873 12.974 1.00 89.12 187 ARG A CA 1
ATOM 1523 C C . ARG A 1 187 ? -17.431 8.563 11.527 1.00 89.12 187 ARG A C 1
ATOM 1525 O O . ARG A 1 187 ? -18.359 9.179 11.015 1.00 89.12 187 ARG A O 1
ATOM 1532 N N . TYR A 1 188 ? -16.738 7.624 10.880 1.00 89.00 188 TYR A N 1
ATOM 1533 C CA . TYR A 1 188 ? -17.014 7.234 9.494 1.00 89.00 188 TYR A CA 1
ATOM 1534 C C . TYR A 1 188 ? -18.292 6.399 9.380 1.00 89.00 188 TYR A C 1
ATOM 1536 O O . TYR A 1 188 ? -19.129 6.681 8.533 1.00 89.00 188 TYR A O 1
ATOM 1544 N N . GLY A 1 189 ? -18.497 5.441 10.287 1.00 88.12 189 GLY A N 1
ATOM 1545 C CA . GLY A 1 189 ? -19.692 4.598 10.302 1.00 88.12 189 GLY A CA 1
ATOM 1546 C C . GLY A 1 189 ? -20.981 5.389 10.505 1.00 88.12 189 GLY A C 1
ATOM 1547 O O . GLY A 1 189 ? -21.971 5.120 9.830 1.00 88.12 189 GLY A O 1
ATOM 1548 N N . LEU A 1 190 ? -20.945 6.406 11.372 1.00 86.75 190 LEU A N 1
ATOM 1549 C CA . LEU A 1 190 ? -22.076 7.304 11.613 1.00 86.75 190 LEU A CA 1
ATOM 1550 C C . LEU A 1 190 ? -22.407 8.194 10.409 1.00 86.75 190 LEU A C 1
ATOM 1552 O O . LEU A 1 190 ? -23.565 8.552 10.224 1.00 86.75 190 LEU A O 1
ATOM 1556 N N . LYS A 1 191 ? -21.402 8.575 9.612 1.00 86.19 191 LYS A N 1
ATOM 1557 C CA . LYS A 1 191 ? -21.570 9.515 8.496 1.00 86.19 191 LYS A CA 1
ATOM 1558 C C . LYS A 1 191 ? -21.858 8.820 7.165 1.00 86.19 191 LYS A C 1
ATOM 1560 O O . LYS A 1 191 ? -22.645 9.322 6.373 1.00 86.19 191 LYS A O 1
ATOM 1565 N N . GLU A 1 192 ? -21.182 7.708 6.901 1.00 81.25 192 GLU A N 1
ATOM 1566 C CA . GLU A 1 192 ? -21.103 7.095 5.569 1.00 81.25 192 GLU A CA 1
ATOM 1567 C C . GLU A 1 192 ? -21.685 5.675 5.535 1.00 81.25 192 GLU A C 1
ATOM 1569 O O . GLU A 1 192 ? -21.731 5.060 4.474 1.00 81.25 192 GLU A O 1
ATOM 1574 N N . HIS A 1 193 ? -22.133 5.131 6.678 1.00 81.69 193 HIS A N 1
ATOM 1575 C CA . HIS A 1 193 ? -22.614 3.745 6.818 1.00 81.69 193 HIS A CA 1
ATOM 1576 C C . HIS A 1 193 ? -21.607 2.670 6.352 1.00 81.69 193 HIS A C 1
ATOM 1578 O O . HIS A 1 193 ? -21.962 1.504 6.171 1.00 81.69 193 HIS A O 1
ATOM 1584 N N . SER A 1 194 ? -20.340 3.054 6.188 1.00 84.25 194 SER A N 1
ATOM 1585 C CA . SER A 1 194 ? -19.206 2.207 5.834 1.00 84.25 194 SER A CA 1
ATOM 1586 C C . SER A 1 194 ? -17.984 2.694 6.605 1.00 84.25 194 SER A C 1
ATOM 1588 O O . SER A 1 194 ? -17.750 3.893 6.745 1.00 84.25 194 SER A O 1
ATOM 1590 N N . CYS A 1 195 ? -17.213 1.770 7.166 1.00 90.44 195 CYS A N 1
ATOM 1591 C CA . CYS A 1 195 ? -15.955 2.091 7.822 1.00 90.44 195 CYS A CA 1
ATOM 1592 C C . CYS A 1 195 ? -15.025 0.880 7.803 1.00 90.44 195 CYS A C 1
ATOM 1594 O O . CYS A 1 195 ? -15.464 -0.260 7.632 1.00 90.44 195 CYS A O 1
ATOM 1596 N N . MET A 1 196 ? -13.736 1.126 8.046 1.00 91.62 196 MET A N 1
ATOM 1597 C CA . MET A 1 196 ? -12.723 0.070 8.048 1.00 91.62 196 MET A CA 1
ATOM 1598 C C . MET A 1 196 ? -13.022 -1.048 9.059 1.00 91.62 196 MET A C 1
ATOM 1600 O O . MET A 1 196 ? -12.779 -2.208 8.759 1.00 91.62 196 MET A O 1
ATOM 1604 N N . TYR A 1 197 ? -13.630 -0.724 10.206 1.00 91.62 197 TYR A N 1
ATOM 1605 C CA . TYR A 1 197 ? -13.989 -1.705 11.232 1.00 91.62 197 TYR A CA 1
ATOM 1606 C C . TYR A 1 197 ? -15.090 -2.664 10.766 1.00 91.62 197 TYR A C 1
ATOM 1608 O O . TYR A 1 197 ? -14.994 -3.875 10.952 1.00 91.62 197 TYR A O 1
ATOM 1616 N N . ALA A 1 198 ? -16.131 -2.124 10.123 1.00 90.62 198 ALA A N 1
ATOM 1617 C CA . ALA A 1 198 ? -17.226 -2.922 9.581 1.00 90.62 198 ALA A CA 1
ATOM 1618 C C . ALA A 1 198 ? -16.728 -3.808 8.436 1.00 90.62 198 ALA A C 1
ATOM 1620 O O . ALA A 1 198 ? -17.030 -4.998 8.389 1.00 90.62 198 ALA A O 1
ATOM 1621 N N . ILE A 1 199 ? -15.917 -3.237 7.540 1.00 90.88 199 ILE A N 1
ATOM 1622 C CA . ILE A 1 199 ? -15.304 -3.971 6.431 1.00 90.88 199 ILE A CA 1
ATOM 1623 C C . ILE A 1 199 ? -14.372 -5.073 6.949 1.00 90.88 199 ILE A C 1
ATOM 1625 O O . ILE A 1 199 ? -14.452 -6.199 6.466 1.00 90.88 199 ILE A O 1
ATOM 1629 N N . GLY A 1 200 ? -13.540 -4.787 7.952 1.00 91.69 200 GLY A N 1
ATOM 1630 C CA . GLY A 1 200 ? -12.612 -5.755 8.534 1.00 91.69 200 GLY A CA 1
ATOM 1631 C C . GLY A 1 200 ? -13.333 -6.924 9.211 1.00 91.69 200 GLY A C 1
ATOM 1632 O O . GLY A 1 200 ? -12.961 -8.075 8.995 1.00 91.69 200 GLY A O 1
ATOM 1633 N N . LEU A 1 201 ? -14.422 -6.664 9.946 1.00 90.00 201 LEU A N 1
ATOM 1634 C CA . LEU A 1 201 ? -15.271 -7.727 10.501 1.00 90.00 201 LEU A CA 1
ATOM 1635 C C . LEU A 1 201 ? -15.935 -8.577 9.406 1.00 90.00 201 LEU A C 1
ATOM 1637 O O . LEU A 1 201 ? -15.933 -9.802 9.496 1.00 90.00 201 LEU A O 1
ATOM 1641 N N . MET A 1 202 ? -16.436 -7.956 8.334 1.00 88.31 202 MET A N 1
ATOM 1642 C CA . MET A 1 202 ? -16.973 -8.691 7.181 1.00 88.31 202 MET A CA 1
ATOM 1643 C C . MET A 1 202 ? -15.912 -9.569 6.498 1.00 88.31 202 MET A C 1
ATOM 1645 O O . MET A 1 202 ? -16.210 -10.689 6.083 1.00 88.31 202 MET A O 1
ATOM 1649 N N . MET A 1 203 ? -14.669 -9.089 6.393 1.00 90.25 203 MET A N 1
ATOM 1650 C CA . MET A 1 203 ? -13.548 -9.888 5.883 1.00 90.25 203 MET A CA 1
ATOM 1651 C C . MET A 1 203 ? -13.247 -11.074 6.800 1.00 90.25 203 MET A C 1
ATOM 1653 O O . MET A 1 203 ? -13.034 -12.182 6.315 1.00 90.25 203 MET A O 1
ATOM 1657 N N . MET A 1 204 ? -13.282 -10.867 8.120 1.00 88.19 204 MET A N 1
ATOM 1658 C CA . MET A 1 204 ? -13.078 -11.927 9.110 1.00 88.19 204 MET A CA 1
ATOM 1659 C C . MET A 1 204 ? -14.142 -13.031 9.017 1.00 88.19 204 MET A C 1
ATOM 1661 O O . MET A 1 204 ? -13.819 -14.201 9.197 1.00 88.19 204 MET A O 1
ATOM 1665 N N . TRP A 1 205 ? -15.391 -12.680 8.699 1.00 86.94 205 TRP A N 1
ATOM 1666 C CA . TRP A 1 205 ? -16.480 -13.643 8.481 1.00 86.94 205 TRP A CA 1
ATOM 1667 C C . TRP A 1 205 ? -16.562 -14.195 7.055 1.00 86.94 205 TRP A C 1
ATOM 1669 O O . TRP A 1 205 ? -17.454 -14.985 6.758 1.00 86.94 205 TRP A O 1
ATOM 1679 N N . GLY A 1 206 ? -15.671 -13.777 6.154 1.00 86.31 206 GLY A N 1
ATOM 1680 C CA . GLY A 1 206 ?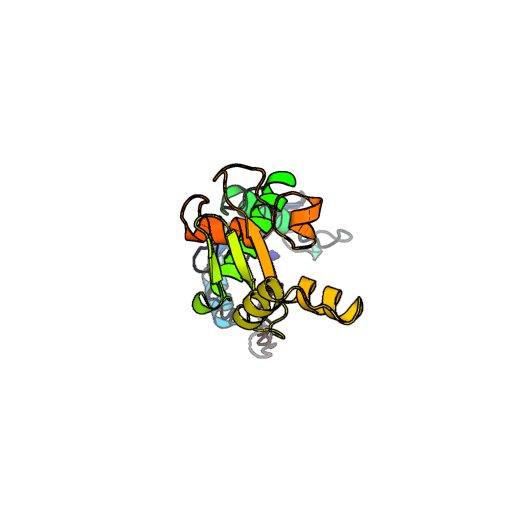 -15.667 -14.228 4.763 1.00 86.31 206 GLY A CA 1
ATOM 1681 C C . GLY A 1 206 ? -16.824 -13.695 3.910 1.00 86.31 206 GLY A C 1
ATOM 1682 O O . GLY A 1 206 ? -17.007 -14.156 2.787 1.00 86.31 206 GLY A O 1
ATOM 1683 N N . THR A 1 207 ? -17.595 -12.713 4.392 1.00 85.12 207 THR A N 1
ATOM 1684 C CA . THR A 1 207 ? -18.663 -12.068 3.603 1.00 85.12 207 THR A CA 1
ATOM 1685 C C . THR A 1 207 ? -18.118 -11.002 2.651 1.00 85.12 207 THR A C 1
ATOM 1687 O O . THR A 1 207 ? -18.770 -10.644 1.669 1.00 85.12 207 THR A O 1
ATOM 1690 N N . ARG A 1 208 ? -16.903 -10.504 2.910 1.00 84.75 208 ARG A N 1
ATOM 1691 C CA . ARG A 1 208 ? -16.132 -9.634 2.011 1.00 84.75 208 ARG A CA 1
ATOM 1692 C C . ARG A 1 208 ? -14.819 -10.321 1.630 1.00 84.75 208 ARG A C 1
ATOM 1694 O O . ARG A 1 208 ? -14.153 -10.861 2.513 1.00 84.75 208 ARG A O 1
ATOM 1701 N N . PRO A 1 209 ? -14.402 -10.271 0.353 1.00 84.56 209 PRO A N 1
ATOM 1702 C CA . PRO A 1 209 ? -13.122 -10.830 -0.047 1.00 84.56 209 PRO A CA 1
ATOM 1703 C C . PRO A 1 209 ? -11.974 -10.035 0.580 1.00 84.56 209 PRO A C 1
ATOM 1705 O O . PRO A 1 209 ? -11.987 -8.802 0.596 1.00 84.56 209 PRO A O 1
ATOM 1708 N N . VAL A 1 210 ? -10.962 -10.755 1.056 1.00 83.38 210 VAL A N 1
ATOM 1709 C CA . VAL A 1 210 ? -9.689 -10.162 1.466 1.00 83.38 210 VAL A CA 1
ATOM 1710 C C . VAL A 1 210 ? -9.000 -9.598 0.218 1.00 83.38 210 VAL A C 1
ATOM 1712 O O . VAL A 1 210 ? -8.878 -10.321 -0.777 1.00 83.38 210 VAL A O 1
ATOM 1715 N N . PRO A 1 211 ? -8.565 -8.324 0.217 1.00 80.38 211 PRO A N 1
ATOM 1716 C CA . PRO A 1 211 ? -7.880 -7.754 -0.931 1.00 80.38 211 PRO A CA 1
ATOM 1717 C C . PRO A 1 211 ? -6.595 -8.541 -1.198 1.00 80.38 211 PRO A C 1
ATOM 1719 O O . PRO A 1 211 ? -5.786 -8.764 -0.299 1.00 80.38 211 PRO A O 1
ATOM 1722 N N . GLN A 1 212 ? -6.396 -8.957 -2.449 1.00 67.38 212 GLN A N 1
ATOM 1723 C CA . GLN A 1 212 ? -5.117 -9.521 -2.863 1.00 67.38 212 GLN A CA 1
ATOM 1724 C C . GLN A 1 212 ? -4.062 -8.418 -2.749 1.00 67.38 212 GLN A C 1
ATOM 1726 O O . GLN A 1 212 ? -4.143 -7.405 -3.445 1.00 67.38 212 GLN A O 1
ATOM 1731 N N . LEU A 1 213 ? -3.088 -8.594 -1.854 1.00 61.25 213 LEU A N 1
ATOM 1732 C CA . LEU A 1 213 ? -1.945 -7.693 -1.755 1.00 61.25 213 LEU A CA 1
ATOM 1733 C C . LEU A 1 213 ? -1.170 -7.754 -3.077 1.00 61.25 213 LEU A C 1
ATOM 1735 O O . LEU A 1 213 ? -0.446 -8.714 -3.344 1.00 61.25 213 LEU A O 1
ATOM 1739 N N . ILE A 1 214 ? -1.328 -6.730 -3.917 1.00 53.28 214 ILE A N 1
ATOM 1740 C CA . ILE A 1 214 ? -0.576 -6.586 -5.167 1.00 53.28 214 ILE A CA 1
ATOM 1741 C C . ILE A 1 214 ? 0.846 -6.123 -4.815 1.00 53.28 214 ILE A C 1
ATOM 1743 O O . ILE A 1 214 ? 1.192 -4.954 -4.963 1.00 53.28 214 ILE A O 1
ATOM 1747 N N . GLY A 1 215 ? 1.661 -7.052 -4.309 1.00 51.31 215 GLY A N 1
ATOM 1748 C CA . GLY A 1 215 ? 3.066 -6.834 -3.961 1.00 51.31 215 GLY A CA 1
ATOM 1749 C C . GLY A 1 215 ? 3.297 -5.872 -2.787 1.00 51.31 215 GLY A C 1
ATOM 1750 O O . GLY A 1 215 ? 2.425 -5.115 -2.364 1.00 51.31 215 GLY A O 1
ATOM 1751 N N . LYS A 1 216 ? 4.509 -5.894 -2.223 1.00 49.41 216 LYS A N 1
ATOM 1752 C CA . LYS A 1 216 ? 4.912 -4.903 -1.216 1.00 49.41 216 LYS A CA 1
ATOM 1753 C C . LYS A 1 216 ? 5.124 -3.550 -1.897 1.00 49.41 216 LYS A C 1
ATOM 1755 O O . LYS A 1 216 ? 5.761 -3.458 -2.947 1.00 49.41 216 LYS A O 1
ATOM 1760 N N . ARG A 1 217 ? 4.623 -2.472 -1.288 1.00 48.94 217 ARG A N 1
ATOM 1761 C CA . ARG A 1 217 ? 4.913 -1.103 -1.731 1.00 48.94 217 ARG A CA 1
ATOM 1762 C C . ARG A 1 217 ? 6.410 -0.8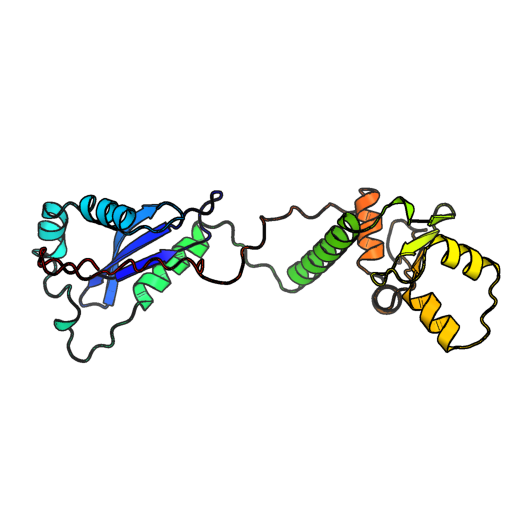34 -1.548 1.00 48.94 217 ARG A C 1
ATOM 1764 O O . ARG A 1 217 ? 6.870 -0.673 -0.424 1.00 48.94 217 ARG A O 1
ATOM 1771 N N . ARG A 1 218 ? 7.168 -0.772 -2.645 1.00 51.47 218 ARG A N 1
ATOM 1772 C CA . ARG A 1 218 ? 8.578 -0.353 -2.611 1.00 51.47 218 ARG A CA 1
ATOM 1773 C C . ARG A 1 218 ? 8.689 1.105 -2.164 1.00 51.47 218 ARG A C 1
ATOM 1775 O O . ARG A 1 218 ? 7.867 1.937 -2.563 1.00 51.47 218 ARG A O 1
ATOM 1782 N N . GLU A 1 219 ? 9.722 1.410 -1.379 1.00 50.91 219 GLU A N 1
ATOM 1783 C CA . GLU A 1 219 ? 10.070 2.783 -1.014 1.00 50.91 219 GLU A CA 1
ATOM 1784 C C . GLU A 1 219 ? 10.193 3.666 -2.264 1.00 50.91 219 GLU A C 1
ATOM 1786 O O . GLU A 1 219 ? 10.663 3.244 -3.326 1.00 50.91 219 GLU A O 1
ATOM 1791 N N . ILE A 1 220 ? 9.710 4.901 -2.153 1.00 45.22 220 ILE A N 1
ATOM 1792 C CA . ILE A 1 220 ? 9.725 5.853 -3.259 1.00 45.22 220 ILE A CA 1
ATOM 1793 C C . ILE A 1 220 ? 11.172 6.309 -3.472 1.00 45.22 220 ILE A C 1
ATOM 1795 O O . ILE A 1 220 ? 11.732 7.013 -2.639 1.00 45.22 220 ILE A O 1
ATOM 1799 N N . GLY A 1 221 ? 11.759 5.923 -4.605 1.00 47.00 221 GLY A N 1
ATOM 1800 C CA . GLY A 1 221 ? 13.072 6.397 -5.041 1.00 47.00 221 GLY A CA 1
ATOM 1801 C C . GLY A 1 221 ? 13.976 5.289 -5.578 1.00 47.00 221 GLY A C 1
ATOM 1802 O O . GLY A 1 221 ? 13.715 4.097 -5.406 1.00 47.00 221 GLY A O 1
ATOM 1803 N N . ARG A 1 222 ? 15.054 5.692 -6.261 1.00 49.03 222 ARG A N 1
ATOM 1804 C CA . ARG A 1 222 ? 16.181 4.800 -6.573 1.00 49.03 222 ARG A CA 1
ATOM 1805 C C . ARG A 1 222 ? 16.821 4.352 -5.243 1.00 49.03 222 ARG A C 1
ATOM 1807 O O . ARG A 1 222 ? 16.937 5.187 -4.344 1.00 49.03 222 ARG A O 1
ATOM 1814 N N . PRO A 1 223 ? 17.240 3.081 -5.086 1.00 59.81 223 PRO A N 1
ATOM 1815 C CA . PRO A 1 223 ? 17.977 2.644 -3.902 1.00 59.81 223 PRO A CA 1
ATOM 1816 C C . PRO A 1 223 ? 19.167 3.571 -3.624 1.00 59.81 223 PRO A C 1
ATOM 1818 O O . PRO A 1 223 ? 19.977 3.825 -4.509 1.00 59.81 223 PRO A O 1
ATOM 1821 N N . LYS A 1 224 ? 19.287 4.081 -2.392 1.00 56.16 224 LYS A N 1
ATOM 1822 C CA . LYS A 1 224 ? 20.304 5.086 -2.020 1.00 56.16 224 LYS A CA 1
ATOM 1823 C C . LYS A 1 224 ? 21.739 4.547 -1.923 1.00 56.16 224 LYS A C 1
ATOM 1825 O O . LYS A 1 224 ? 22.643 5.299 -1.573 1.00 56.16 224 LYS A O 1
ATOM 1830 N N . LYS A 1 225 ? 21.986 3.270 -2.237 1.00 50.88 225 LYS A N 1
ATOM 1831 C CA . LYS A 1 225 ? 23.349 2.722 -2.310 1.00 50.88 225 LYS A CA 1
ATOM 1832 C C . LYS A 1 225 ? 23.991 3.106 -3.643 1.00 50.88 225 LYS A C 1
ATOM 1834 O O . LYS A 1 225 ? 24.199 2.268 -4.508 1.00 50.88 225 LYS A O 1
ATOM 1839 N N . ILE A 1 226 ? 24.321 4.385 -3.791 1.00 44.84 226 ILE A N 1
ATOM 1840 C CA . ILE A 1 226 ? 25.246 4.835 -4.828 1.00 44.84 226 ILE A CA 1
ATOM 1841 C C . ILE A 1 226 ? 26.643 4.427 -4.353 1.00 44.84 226 ILE A C 1
ATOM 1843 O O . ILE A 1 226 ? 27.251 5.110 -3.533 1.00 44.84 226 ILE A O 1
ATOM 1847 N N . LYS A 1 227 ? 27.163 3.296 -4.835 1.00 45.38 227 LYS A N 1
ATOM 1848 C CA . LYS A 1 227 ? 28.616 3.208 -5.011 1.00 45.38 227 LYS A CA 1
ATOM 1849 C C . LYS A 1 227 ? 28.915 4.022 -6.264 1.00 45.38 227 LYS A C 1
ATOM 1851 O O . LYS A 1 227 ? 28.213 3.860 -7.257 1.00 45.38 227 LYS A O 1
ATOM 1856 N N . LEU A 1 228 ? 29.881 4.937 -6.190 1.00 43.06 228 LEU A N 1
ATOM 1857 C CA . LEU A 1 228 ? 30.352 5.725 -7.332 1.00 43.06 228 LEU A CA 1
ATOM 1858 C C . LEU A 1 228 ? 30.653 4.769 -8.497 1.00 43.06 228 LEU A C 1
ATOM 1860 O O . LEU A 1 228 ? 31.682 4.101 -8.495 1.00 43.06 228 LEU A O 1
ATOM 1864 N N . ALA A 1 229 ? 29.731 4.655 -9.455 1.00 45.44 229 ALA A N 1
ATOM 1865 C CA . ALA A 1 229 ? 29.915 3.822 -10.643 1.00 45.44 229 ALA A CA 1
ATOM 1866 C C . ALA A 1 229 ? 30.983 4.418 -11.579 1.00 45.44 229 ALA A C 1
ATOM 1868 O O . ALA A 1 229 ? 31.550 3.711 -12.404 1.00 45.44 229 ALA A O 1
ATOM 1869 N N . LEU A 1 230 ? 31.294 5.703 -11.391 1.00 41.28 230 LEU A N 1
ATOM 1870 C CA . LEU A 1 230 ? 32.308 6.456 -12.111 1.00 41.28 230 LEU A CA 1
ATOM 1871 C C . LEU A 1 230 ? 33.481 6.749 -11.171 1.00 41.28 230 LEU A C 1
ATOM 1873 O O . LEU A 1 230 ? 33.466 7.721 -10.417 1.00 41.28 230 LEU A O 1
ATOM 1877 N N . GLN A 1 231 ? 34.503 5.899 -11.210 1.00 41.09 231 GLN A N 1
ATOM 1878 C CA . GLN A 1 231 ? 35.857 6.305 -10.846 1.00 41.09 231 GLN A CA 1
ATOM 1879 C C . GLN A 1 231 ? 36.646 6.424 -12.146 1.00 41.09 231 GLN A C 1
ATOM 1881 O O . GLN A 1 231 ? 36.739 5.463 -12.905 1.00 41.09 231 GLN A O 1
ATOM 1886 N N . TYR A 1 232 ? 37.152 7.626 -12.418 1.00 38.97 232 TYR A N 1
ATOM 1887 C CA . TYR A 1 232 ? 38.002 7.897 -13.570 1.00 38.97 232 TYR A CA 1
ATOM 1888 C C . TYR A 1 232 ? 39.325 7.153 -13.372 1.00 38.97 232 TYR A C 1
ATOM 1890 O O . TYR A 1 232 ? 40.134 7.539 -12.528 1.00 38.97 232 TYR A O 1
ATOM 1898 N N . ASP A 1 233 ? 39.528 6.061 -14.104 1.00 41.19 233 ASP A N 1
ATOM 1899 C CA . ASP A 1 233 ? 40.811 5.370 -14.125 1.00 41.19 233 ASP A CA 1
ATOM 1900 C C . ASP A 1 233 ? 41.710 6.042 -15.168 1.00 41.19 233 ASP A C 1
ATOM 1902 O O . ASP A 1 233 ? 41.519 5.900 -16.376 1.00 41.19 233 ASP A O 1
ATOM 1906 N N . GLN A 1 234 ? 42.700 6.799 -14.691 1.00 43.69 234 GLN A N 1
ATOM 1907 C CA . GLN A 1 234 ? 43.663 7.504 -15.541 1.00 43.69 234 GLN A CA 1
ATOM 1908 C C . GLN A 1 234 ? 44.508 6.557 -16.411 1.00 43.69 234 GLN A C 1
ATOM 1910 O O . GLN A 1 234 ? 45.160 7.026 -17.338 1.00 43.69 234 GLN A O 1
ATOM 1915 N N . LYS A 1 235 ? 44.513 5.243 -16.144 1.00 46.94 235 LYS A N 1
ATOM 1916 C CA . LYS A 1 235 ? 45.306 4.273 -16.914 1.00 46.94 235 LYS A CA 1
ATOM 1917 C C . LYS A 1 235 ? 44.617 3.715 -18.155 1.00 46.94 235 LYS A C 1
ATOM 1919 O O . LYS A 1 235 ? 45.315 3.115 -18.967 1.00 46.94 235 LYS A O 1
ATOM 1924 N N . THR A 1 236 ? 43.299 3.849 -18.307 1.00 42.53 236 THR A N 1
ATOM 1925 C CA . THR A 1 236 ? 42.566 3.097 -19.343 1.00 42.53 236 THR A CA 1
ATOM 1926 C C . THR A 1 236 ? 42.023 3.911 -20.517 1.00 42.53 236 THR A C 1
ATOM 1928 O O . THR A 1 236 ? 41.486 3.284 -21.422 1.00 42.53 236 THR A O 1
ATOM 1931 N N . GLU A 1 237 ? 42.162 5.246 -20.557 1.00 34.91 237 GLU A N 1
ATOM 1932 C CA . GLU A 1 237 ? 41.653 6.122 -21.651 1.00 34.91 237 GLU A CA 1
ATOM 1933 C C . GLU A 1 237 ? 40.230 5.774 -22.151 1.00 34.91 237 GLU A C 1
ATOM 1935 O O . GLU A 1 237 ? 39.832 6.088 -23.270 1.00 34.91 237 GLU A O 1
ATOM 1940 N N . LEU A 1 238 ? 39.422 5.131 -21.310 1.00 33.34 238 LEU A N 1
ATOM 1941 C CA . LEU A 1 238 ? 38.076 4.700 -21.641 1.00 33.34 238 LEU A CA 1
ATOM 1942 C C . LEU A 1 238 ? 37.125 5.409 -20.697 1.00 33.34 238 LEU A C 1
ATOM 1944 O O . LEU A 1 238 ? 36.998 5.068 -19.520 1.00 33.34 238 LEU A O 1
ATOM 1948 N N . VAL A 1 239 ? 36.438 6.404 -21.250 1.00 34.94 239 VAL A N 1
ATOM 1949 C CA . VAL A 1 239 ? 35.230 6.959 -20.651 1.00 34.94 239 VAL A CA 1
ATOM 1950 C C . VAL A 1 239 ? 34.178 5.852 -20.689 1.00 34.94 239 VAL A C 1
ATOM 1952 O O . VAL A 1 239 ? 33.579 5.571 -21.725 1.00 34.94 239 VAL A O 1
ATOM 1955 N N . VAL A 1 240 ? 34.003 5.172 -19.558 1.00 33.44 240 VAL A N 1
ATOM 1956 C CA . VAL A 1 240 ? 32.860 4.284 -19.340 1.00 33.44 240 VAL A CA 1
ATOM 1957 C C . VAL A 1 240 ? 31.655 5.186 -19.080 1.00 33.44 240 VAL A C 1
ATOM 1959 O O . VAL A 1 240 ? 31.667 5.949 -18.115 1.00 33.44 240 VAL A O 1
ATOM 1962 N N . PHE A 1 241 ? 30.671 5.139 -19.978 1.00 41.53 241 PHE A N 1
ATOM 1963 C CA . PHE A 1 241 ? 29.389 5.838 -19.845 1.00 41.53 241 PHE A CA 1
ATOM 1964 C C . PHE A 1 241 ? 28.481 5.166 -18.811 1.00 41.53 241 PHE A C 1
ATOM 1966 O O . PHE A 1 241 ? 28.491 3.915 -18.741 1.00 41.53 241 PHE A O 1
#

Secondary structure (DSSP, 8-state):
-EEEEE-SSSTT---EEEEEEE-TT--EEEEEEEE--TT--HHHHHHHHHHS-HHHHIIIIISSSTT-SGGGSTT-----HHHHHHHHHHHHHHS--PPPPHHHHHHHHHHHHHHHHHHHS-GGG-EEEETTEEEEE-S-TTS-HHHHHHHHHH---SSHHHHHHHHHHEEEEE-TTSSSPPEE-SHHHHHHS--HHHHHHHHHTTSSPPP---S----SSS-S----S----TTS-----

Foldseek 3Di:
DDKDWDFQQDPVRFIKIWDFFAAPVRATDTPDIDTFHLLPALVRLVVVVVVNPPVVCCVPPVVPGPPRDPVSDPPDDDDCVNVVVVSVVCCVPRHPDDDDDPVRVVVLVQLVLLLVCLVPDDPVQWDDPDPFKIKHFAPDQPDGNVVLVVCVVVVDDPDPVSVVVSLRGIWMWGCPPVDPQIAISDPCCVPPSDHSNVSNVCCVVVVDPRDDPPDDDDDPDRPPPDPPSDDDDPPPPDDSD

pLDDT: mean 75.88, std 13.88, range [33.34, 92.31]

Organism: NCBI:txid1234261

Radius of gyration: 29.29 Å; chains: 1; bounding box: 74×38×76 Å